Protein AF-0000000066500540 (afdb_homodimer)

Foldseek 3Di:
DEEEQEDQLDPLSLVQNVVVLVVDWFPYEYEYEYEFADDPPPPPPVPPCPPVVVDDFPKDKDLAQDPPPPPDDDCPDDDPRNVRRNVRVNSSSVSRVVVVVVVSPPPGYRYMYIYTHDPDGLVVSQVVCVVVVHQEYTGEADDDDDPPDRGDPSLVSNVVRHPHHYHYDD/DEEEQEDQLDPLSLVQSVVVLVVDWFPYEYEYEYEFADDPPPPPPVPPCPPVVVPVWPKDKDLAQPDPPPPPPPPPDDDPRNVRRVVRVSSSSVSRVVVVVVVSPPPGYRYMYIYTHDPDGLVVSQVVCVVVVHQEYTGEADDDDDPPDRGDPSLVSNVVRHPHHYHYDD

InterPro domains:
  IPR006015 Universal stress protein A family [PR01438] (131-143)
  IPR006015 Universal stress protein A family [PR01438] (148-170)
  IPR006016 UspA [PF00582] (4-168)
  IPR014729 Rossmann-like alpha/beta/alpha sandwich fold [G3DSA:3.40.50.620] (1-170)

Secondary structure (DSSP, 8-state):
-EEEEE--S-HHHHHHHHHHHTTPPTT-EEEEEEEEPPP--TT-------TT-S---EEEEESSPPP------S---S-HHHHHHHHHHHHHHHHHHHHHTTTTTTTT-EEEEEEEE-S-HHHHHHHHHHHTT-SEEEEES--SS-TT-SS-HHHHHHHHH-SSEEEEE-/-EEEEE--S-HHHHHHHHHHHTTPPTT-EEEEEEEEPPP--TTS------GGGGGG-EEEEESSPPP------TT--S-HHHHHHHHHHHHHHHHHHHHHTTTTTTTT-EEEEEEEE-S-HHHHHHHHHHHTT-SEEEEES--SS-TT-SS-HHHHHHHHH-SSEEEEE-

Organism: Dictyostelium discoideum (NCBI:txid44689)

Structure (mmCIF, N/CA/C/O backbone):
data_AF-0000000066500540-model_v1
#
loop_
_entity.id
_entity.type
_entity.pdbx_description
1 polymer 'UspA domain-containing protein'
#
loop_
_atom_site.group_PDB
_atom_site.id
_atom_site.type_symbol
_atom_site.label_atom_id
_atom_site.label_alt_id
_atom_site.label_comp_id
_atom_site.label_asym_id
_atom_site.label_entity_id
_atom_site.label_seq_id
_atom_site.pdbx_PDB_ins_code
_atom_site.Cartn_x
_atom_site.Cartn_y
_atom_site.Cartn_z
_atom_site.occupancy
_atom_site.B_iso_or_equiv
_atom_site.auth_seq_id
_atom_site.auth_comp_id
_atom_site.auth_asym_id
_atom_site.auth_atom_id
_atom_site.pdbx_PDB_model_num
ATOM 1 N N . MET A 1 1 ? -14.609 -4.582 -5.645 1 89.62 1 MET A N 1
ATOM 2 C CA . MET A 1 1 ? -13.164 -4.395 -5.805 1 89.62 1 MET A CA 1
ATOM 3 C C . MET A 1 1 ? -12.445 -5.738 -5.832 1 89.62 1 MET A C 1
ATOM 5 O O . MET A 1 1 ? -12.938 -6.727 -5.285 1 89.62 1 MET A O 1
ATOM 9 N N . LYS A 1 2 ? -11.328 -5.762 -6.531 1 95.38 2 LYS A N 1
ATOM 10 C CA . LYS A 1 2 ? -10.547 -6.992 -6.648 1 95.38 2 LYS A CA 1
ATOM 11 C C . LYS A 1 2 ? -9.188 -6.84 -5.98 1 95.38 2 LYS A C 1
ATOM 13 O O . LYS A 1 2 ? -8.445 -5.895 -6.27 1 95.38 2 LYS A O 1
ATOM 18 N N . TYR A 1 3 ? -8.859 -7.777 -5.086 1 96.06 3 TYR A N 1
ATOM 19 C CA . TYR A 1 3 ? -7.586 -7.793 -4.367 1 96.06 3 TYR A CA 1
ATOM 20 C C . TYR A 1 3 ? -6.73 -8.977 -4.797 1 96.06 3 TYR A C 1
ATOM 22 O O . TYR A 1 3 ? -7.234 -10.094 -4.957 1 96.06 3 TYR A O 1
ATOM 30 N N . LEU A 1 4 ? -5.461 -8.664 -5.051 1 97.5 4 LEU A N 1
ATOM 31 C CA . LEU A 1 4 ? -4.492 -9.734 -5.234 1 97.5 4 LEU A CA 1
ATOM 32 C C . LEU A 1 4 ? -3.664 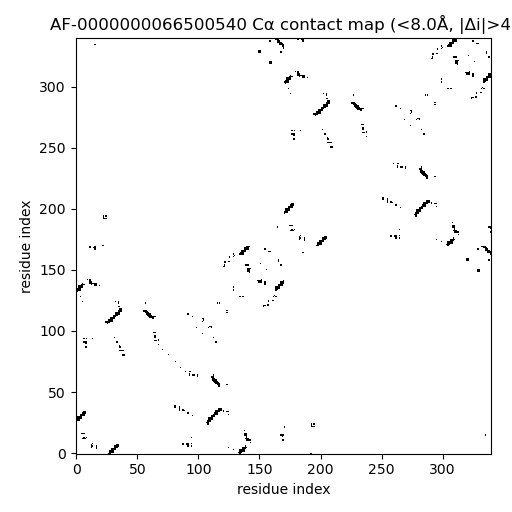-9.938 -3.969 1 97.5 4 LEU A C 1
ATOM 34 O O . LEU A 1 4 ? -2.799 -9.117 -3.648 1 97.5 4 LEU A O 1
ATOM 38 N N . LEU A 1 5 ? -3.988 -11 -3.281 1 97.06 5 LEU A N 1
ATOM 39 C CA . LEU A 1 5 ? -3.373 -11.32 -1.998 1 97.06 5 LEU A CA 1
ATOM 40 C C . LEU A 1 5 ? -2.195 -12.266 -2.182 1 97.06 5 LEU A C 1
ATOM 42 O O . LEU A 1 5 ? -2.385 -13.453 -2.457 1 97.06 5 LEU A O 1
ATOM 46 N N . CYS A 1 6 ? -0.969 -11.742 -2.012 1 96.5 6 CYS A N 1
ATOM 47 C CA . CYS A 1 6 ? 0.237 -12.492 -2.342 1 96.5 6 CYS A CA 1
ATOM 48 C C . CYS A 1 6 ? 0.744 -13.273 -1.133 1 96.5 6 CYS A C 1
ATOM 50 O O . CYS A 1 6 ? 1.006 -12.688 -0.08 1 96.5 6 CYS A O 1
ATOM 52 N N . LEU A 1 7 ? 0.883 -14.562 -1.366 1 94.88 7 LEU A N 1
ATOM 53 C CA . LEU A 1 7 ? 1.358 -15.469 -0.325 1 94.88 7 LEU A CA 1
ATOM 54 C C . LEU A 1 7 ? 2.637 -16.172 -0.762 1 94.88 7 LEU A C 1
ATOM 56 O O . LEU A 1 7 ? 2.682 -16.781 -1.838 1 94.88 7 LEU A O 1
ATOM 60 N N . ASP A 1 8 ? 3.707 -16.094 0.093 1 88.19 8 ASP A N 1
ATOM 61 C CA . ASP A 1 8 ? 4.969 -16.734 -0.252 1 88.19 8 ASP A CA 1
ATOM 62 C C . ASP A 1 8 ? 5.375 -17.75 0.819 1 88.19 8 ASP A C 1
ATOM 64 O O . ASP A 1 8 ? 6.516 -18.219 0.836 1 88.19 8 ASP A O 1
ATOM 68 N N . GLY A 1 9 ? 4.496 -18 1.722 1 88.44 9 GLY A N 1
ATOM 69 C CA . GLY A 1 9 ? 4.77 -18.953 2.781 1 88.44 9 GLY A CA 1
ATOM 70 C C . GLY A 1 9 ? 5.359 -18.312 4.027 1 88.44 9 GLY A C 1
ATOM 71 O O . GLY A 1 9 ? 5.555 -18.984 5.039 1 88.44 9 GLY A O 1
ATOM 72 N N . SER A 1 10 ? 5.641 -17.016 4 1 86.62 10 SER A N 1
ATOM 73 C CA . SER A 1 10 ? 6.199 -16.312 5.156 1 86.62 10 SER A CA 1
ATOM 74 C C . SER A 1 10 ? 5.098 -15.828 6.094 1 86.62 10 SER A C 1
ATOM 76 O O . SER A 1 10 ? 3.957 -15.625 5.668 1 86.62 10 SER A O 1
ATOM 78 N N . LYS A 1 11 ? 5.473 -15.664 7.32 1 88.75 11 LYS A N 1
ATOM 79 C CA . LYS A 1 11 ? 4.547 -15.133 8.32 1 88.75 11 LYS A CA 1
ATOM 80 C C . LYS A 1 11 ? 4.129 -13.703 7.977 1 88.75 11 LYS A C 1
ATOM 82 O O . LYS A 1 11 ? 2.975 -13.328 8.18 1 88.75 11 LYS A O 1
ATOM 87 N N . LYS A 1 12 ? 4.996 -12.961 7.438 1 89.38 12 LYS A N 1
ATOM 88 C CA . LYS A 1 12 ? 4.711 -11.562 7.113 1 89.38 12 LYS A CA 1
ATOM 89 C C . LYS A 1 12 ? 3.672 -11.461 5.996 1 89.38 12 LYS A C 1
ATOM 91 O O . LYS A 1 12 ? 2.795 -10.602 6.035 1 89.38 12 LYS A O 1
ATOM 96 N N . ALA A 1 13 ? 3.834 -12.344 5.012 1 92.94 13 ALA A N 1
ATOM 97 C CA . ALA A 1 13 ? 2.846 -12.359 3.938 1 92.94 13 ALA A CA 1
ATOM 98 C C . ALA A 1 13 ? 1.467 -12.75 4.461 1 92.94 13 ALA A C 1
ATOM 100 O O . ALA A 1 13 ? 0.461 -12.133 4.102 1 92.94 13 ALA A O 1
ATOM 101 N N . ARG A 1 14 ? 1.442 -13.75 5.344 1 93.94 14 ARG A N 1
ATOM 102 C CA . ARG A 1 14 ? 0.174 -14.172 5.93 1 93.94 14 ARG A CA 1
ATOM 103 C C . ARG A 1 14 ? -0.459 -13.031 6.73 1 93.94 14 ARG A C 1
ATOM 105 O O . ARG A 1 14 ? -1.658 -12.773 6.605 1 93.94 14 ARG A O 1
ATOM 112 N N . GLN A 1 15 ? 0.338 -12.375 7.488 1 93.06 15 GLN A N 1
ATOM 113 C CA . GLN A 1 15 ? -0.155 -11.273 8.312 1 93.06 15 GLN A CA 1
ATOM 114 C C . GLN A 1 15 ? -0.686 -10.133 7.449 1 93.06 15 GLN A C 1
ATOM 116 O O . GLN A 1 15 ? -1.701 -9.523 7.781 1 93.06 15 GLN A O 1
ATOM 121 N N . ALA A 1 16 ? 0.024 -9.867 6.402 1 94.25 16 ALA A N 1
ATOM 122 C CA . ALA A 1 16 ? -0.426 -8.82 5.484 1 94.25 16 ALA A CA 1
ATOM 123 C C . ALA A 1 16 ? -1.805 -9.148 4.918 1 94.25 16 ALA A C 1
ATOM 125 O O . ALA A 1 16 ? -2.686 -8.281 4.879 1 94.25 16 ALA A O 1
ATOM 126 N N . VAL A 1 17 ? -2.021 -10.367 4.504 1 95.06 17 VAL A N 1
ATOM 127 C CA . VAL A 1 17 ? -3.295 -10.789 3.938 1 95.06 17 VAL A CA 1
ATOM 128 C C . VAL A 1 17 ? -4.379 -10.75 5.012 1 95.06 17 VAL A C 1
ATOM 130 O O . VAL A 1 17 ? -5.477 -10.242 4.773 1 95.06 17 VAL A O 1
ATOM 133 N N . GLU A 1 18 ? -4.043 -11.188 6.207 1 93.12 18 GLU A N 1
ATOM 134 C CA . GLU A 1 18 ? -5 -11.164 7.305 1 93.12 18 GLU A CA 1
ATOM 135 C C . GLU A 1 18 ? -5.449 -9.734 7.613 1 93.12 18 GLU A C 1
ATOM 137 O O . GLU A 1 18 ? -6.637 -9.477 7.812 1 93.12 18 GLU A O 1
ATOM 142 N N . SER A 1 19 ? -4.523 -8.891 7.652 1 90.19 19 SER A N 1
ATOM 143 C CA . SER A 1 19 ? -4.836 -7.492 7.926 1 90.19 19 SER A CA 1
ATOM 144 C C . SER A 1 19 ? -5.738 -6.906 6.84 1 90.19 19 SER A C 1
ATOM 146 O O . SER A 1 19 ? -6.652 -6.141 7.137 1 90.19 19 SER A O 1
ATOM 148 N N . THR A 1 20 ? -5.469 -7.254 5.629 1 92.19 20 THR A N 1
ATOM 149 C CA . THR A 1 20 ? -6.227 -6.727 4.5 1 92.19 20 THR A CA 1
ATOM 150 C C . THR A 1 20 ? -7.66 -7.246 4.52 1 92.19 20 THR A C 1
ATOM 152 O O . THR A 1 20 ? -8.594 -6.531 4.145 1 92.19 20 THR A O 1
ATOM 155 N N . LEU A 1 21 ? -7.863 -8.438 4.965 1 90.12 21 LEU A N 1
ATOM 156 C CA . LEU A 1 21 ? -9.188 -9.055 4.98 1 90.12 21 LEU A CA 1
ATOM 157 C C . LEU A 1 21 ? -10.133 -8.297 5.906 1 90.12 21 LEU A C 1
ATOM 159 O O . LEU A 1 21 ? -11.352 -8.398 5.777 1 90.12 21 LEU A O 1
ATOM 163 N N . LYS A 1 22 ? -9.531 -7.473 6.746 1 83.12 22 LYS A N 1
ATOM 164 C CA . LYS A 1 22 ? -10.352 -6.656 7.633 1 83.12 22 LYS A CA 1
ATOM 165 C C . LYS A 1 22 ? -10.977 -5.484 6.883 1 83.12 22 LYS A C 1
ATOM 167 O O . LYS A 1 22 ? -11.93 -4.867 7.363 1 83.12 22 LYS A O 1
ATOM 172 N N . PHE A 1 23 ? -10.445 -5.254 5.707 1 82.12 23 PHE A N 1
ATOM 173 C CA . PHE A 1 23 ? -10.852 -4.09 4.934 1 82.12 23 PHE A CA 1
ATOM 174 C C . PHE A 1 23 ? -11.812 -4.488 3.818 1 82.12 23 PHE A C 1
ATOM 176 O O . PHE A 1 23 ? -12.398 -3.625 3.158 1 82.12 23 PHE A O 1
ATOM 183 N N . VAL A 1 24 ? -11.992 -5.691 3.562 1 85.5 24 VAL A N 1
ATOM 184 C CA . VAL A 1 24 ? -12.703 -6.133 2.363 1 85.5 24 VAL A CA 1
ATOM 185 C C . VAL A 1 24 ? -14.203 -6.062 2.598 1 85.5 24 VAL A C 1
ATOM 187 O O . VAL A 1 24 ? -14.68 -6.273 3.719 1 85.5 24 VAL A O 1
ATOM 190 N N . ASN A 1 25 ? -14.906 -5.656 1.622 1 82.06 25 ASN A N 1
ATOM 191 C CA . ASN A 1 25 ? -16.359 -5.508 1.667 1 82.06 25 ASN A CA 1
ATOM 192 C C . ASN A 1 25 ? -17.062 -6.676 0.984 1 82.06 25 ASN A C 1
ATOM 194 O O . ASN A 1 25 ? -16.438 -7.449 0.259 1 82.06 25 ASN A O 1
ATOM 198 N N . LYS A 1 26 ? -18.359 -6.656 1.321 1 83.38 26 LYS A N 1
ATOM 199 C CA . LYS A 1 26 ? -19.203 -7.578 0.556 1 83.38 26 LYS A CA 1
ATOM 200 C C . LYS A 1 26 ? -19.156 -7.258 -0.936 1 83.38 26 LYS A C 1
ATOM 202 O O . LYS A 1 26 ? -19.203 -6.09 -1.329 1 83.38 26 LYS A O 1
ATOM 207 N N . GLY A 1 27 ? -18.969 -8.266 -1.74 1 86.69 27 GLY A N 1
ATOM 208 C CA . GLY A 1 27 ? -18.938 -8.086 -3.184 1 86.69 27 GLY A CA 1
ATOM 209 C C . GLY A 1 27 ? -17.531 -7.98 -3.746 1 86.69 27 GLY A C 1
ATOM 210 O O . GLY A 1 27 ? -17.344 -8.062 -4.961 1 86.69 27 GLY A O 1
ATOM 211 N N . ASP A 1 28 ? -16.594 -7.855 -2.842 1 90.25 28 ASP A N 1
ATOM 212 C CA . ASP A 1 28 ? -15.211 -7.832 -3.312 1 90.25 28 ASP A CA 1
ATOM 213 C C . ASP A 1 28 ? -14.766 -9.211 -3.789 1 90.25 28 ASP A C 1
ATOM 215 O O . ASP A 1 28 ? -15.359 -10.227 -3.408 1 90.25 28 ASP A O 1
ATOM 219 N N . GLU A 1 29 ? -13.781 -9.18 -4.695 1 93.31 29 GLU A N 1
ATOM 220 C CA . GLU A 1 29 ? -13.164 -10.414 -5.168 1 93.31 29 GLU A CA 1
ATOM 221 C C . GLU A 1 29 ? -11.734 -10.547 -4.652 1 93.31 29 GLU A C 1
ATOM 223 O O . GLU A 1 29 ? -10.945 -9.609 -4.738 1 93.31 29 GLU A O 1
ATOM 228 N N . LEU A 1 30 ? -11.5 -11.727 -4.102 1 94.38 30 LEU A N 1
ATOM 229 C CA . LEU A 1 30 ? -10.188 -12 -3.516 1 94.38 30 LEU A CA 1
ATOM 230 C C . LEU A 1 30 ? -9.43 -13.023 -4.348 1 94.38 30 LEU A C 1
ATOM 232 O O . LEU A 1 30 ? -9.914 -14.141 -4.566 1 94.38 30 LEU A O 1
ATOM 236 N N . TYR A 1 31 ? -8.305 -12.609 -4.855 1 94.88 31 TYR A N 1
ATOM 237 C CA . TYR A 1 31 ? -7.395 -13.5 -5.566 1 94.88 31 TYR A CA 1
ATOM 238 C C . TYR A 1 31 ? -6.168 -13.82 -4.719 1 94.88 31 TYR A C 1
ATOM 240 O O . TYR A 1 31 ? -5.266 -12.992 -4.586 1 94.88 31 TYR A O 1
ATOM 248 N N . PHE A 1 32 ? -6.195 -15.023 -4.137 1 95.25 32 PHE A N 1
ATOM 249 C CA . PHE A 1 32 ? -4.984 -15.492 -3.48 1 95.25 32 PHE A CA 1
ATOM 250 C C . PHE A 1 32 ? -3.982 -16.016 -4.504 1 95.25 32 PHE A C 1
ATOM 252 O O . PHE A 1 32 ? -4.332 -16.844 -5.359 1 95.25 32 PHE A O 1
ATOM 259 N N . VAL A 1 33 ? -2.727 -15.508 -4.395 1 95.62 33 VAL A N 1
ATOM 260 C CA . VAL A 1 33 ? -1.771 -15.945 -5.41 1 95.62 33 VAL A CA 1
ATOM 261 C C . VAL A 1 33 ? -0.453 -16.328 -4.746 1 95.62 33 VAL A C 1
ATOM 263 O O . VAL A 1 33 ? -0.017 -15.688 -3.789 1 95.62 33 VAL A O 1
ATOM 266 N N . SER A 1 34 ? 0.1 -17.375 -5.176 1 93.56 34 SER A N 1
ATOM 267 C CA . SER A 1 34 ? 1.464 -17.781 -4.852 1 93.56 34 SER A CA 1
ATOM 268 C C . SER A 1 34 ? 2.264 -18.094 -6.109 1 93.56 34 SER A C 1
ATOM 270 O O . SER A 1 34 ? 1.769 -18.781 -7.016 1 93.56 34 SER A O 1
ATOM 272 N N . VAL A 1 35 ? 3.449 -17.547 -6.148 1 92.06 35 VAL A N 1
ATOM 273 C CA . VAL A 1 35 ? 4.355 -17.781 -7.266 1 92.06 35 VAL A CA 1
ATOM 274 C C . VAL A 1 35 ? 5.523 -18.656 -6.809 1 92.06 35 VAL A C 1
ATOM 276 O O . VAL A 1 35 ? 6.156 -18.375 -5.789 1 92.06 35 VAL A O 1
ATOM 279 N N . TYR A 1 36 ? 5.758 -19.719 -7.504 1 85.25 36 TYR A N 1
ATOM 280 C CA . TYR A 1 36 ? 6.848 -20.625 -7.148 1 85.25 36 TYR A CA 1
ATOM 281 C C . TYR A 1 36 ? 7.656 -21.016 -8.383 1 85.25 36 TYR A C 1
ATOM 283 O O . TYR A 1 36 ? 7.145 -20.984 -9.5 1 85.25 36 TYR A O 1
ATOM 291 N N . PRO A 1 37 ? 8.922 -21.297 -8.148 1 82.5 37 PRO A N 1
ATOM 292 C CA . PRO A 1 37 ? 9.75 -21.688 -9.289 1 82.5 37 PRO A CA 1
ATOM 293 C C . PRO A 1 37 ? 9.305 -23 -9.914 1 82.5 37 PRO A C 1
ATOM 295 O O . PRO A 1 37 ? 8.945 -23.938 -9.195 1 82.5 37 PRO A O 1
ATOM 298 N N . PRO A 1 38 ? 9.336 -23 -11.273 1 77.75 38 PRO A N 1
ATOM 299 C CA . PRO A 1 38 ? 8.969 -24.25 -11.945 1 77.75 38 PRO A CA 1
ATOM 300 C C . PRO A 1 38 ? 10.031 -25.328 -11.812 1 77.75 38 PRO A C 1
ATOM 302 O O . PRO A 1 38 ? 11.188 -25.031 -11.523 1 77.75 38 PRO A O 1
ATOM 305 N N . HIS A 1 39 ? 9.555 -26.688 -11.883 1 70.38 39 HIS A N 1
ATOM 306 C CA . HIS A 1 39 ? 10.492 -27.797 -11.953 1 70.38 39 HIS A CA 1
ATOM 307 C C . HIS A 1 39 ? 11.414 -27.672 -13.172 1 70.38 39 HIS A C 1
ATOM 309 O O . HIS A 1 39 ? 10.977 -27.234 -14.234 1 70.38 39 HIS A O 1
ATOM 315 N N . PRO A 1 40 ? 12.727 -27.734 -12.883 1 59.88 40 PRO A N 1
ATOM 316 C CA . PRO A 1 40 ? 13.594 -27.766 -14.062 1 59.88 40 PRO A CA 1
ATOM 317 C C . PRO A 1 40 ? 13.188 -28.844 -15.062 1 59.88 40 PRO A C 1
ATOM 319 O O . PRO A 1 40 ? 12.727 -29.922 -14.672 1 59.88 40 PRO A O 1
ATOM 322 N N . ASN A 1 41 ? 12.477 -28.516 -16.094 1 54.06 41 ASN A N 1
ATOM 323 C CA . ASN A 1 41 ? 12.242 -29.547 -17.094 1 54.06 41 ASN A CA 1
ATOM 324 C C . ASN A 1 41 ? 13.555 -30.109 -17.641 1 54.06 41 ASN A C 1
ATOM 326 O O . ASN A 1 41 ? 14.375 -29.375 -18.188 1 54.06 41 ASN A O 1
ATOM 330 N N . PRO A 1 42 ? 13.945 -31.312 -17.156 1 49.47 42 PRO A N 1
ATOM 331 C CA . PRO A 1 42 ? 15.172 -31.891 -17.703 1 49.47 42 PRO A CA 1
ATOM 332 C C . PRO A 1 42 ? 15.219 -31.812 -19.234 1 49.47 42 PRO A C 1
ATOM 334 O O . PRO A 1 42 ? 16.297 -31.688 -19.812 1 49.47 42 PRO A O 1
ATOM 337 N N . ASN A 1 43 ? 14.18 -32.281 -19.891 1 47.22 43 ASN A N 1
ATOM 338 C CA . ASN A 1 43 ? 14.258 -32.375 -21.344 1 47.22 43 ASN A CA 1
ATOM 339 C C . ASN A 1 43 ? 14.242 -30.969 -21.969 1 47.22 43 ASN A C 1
ATOM 341 O O . ASN A 1 43 ? 14.148 -30.844 -23.188 1 47.22 43 ASN A O 1
ATOM 345 N N . GLU A 1 44 ? 13.961 -29.938 -21.281 1 44.81 44 GLU A N 1
ATOM 346 C CA . GLU A 1 44 ? 13.984 -28.641 -21.938 1 44.81 44 GLU A CA 1
ATOM 347 C C . GLU A 1 44 ? 15.398 -28.266 -22.375 1 44.81 44 GLU A C 1
ATOM 349 O O . GLU A 1 44 ? 16.297 -28.172 -21.531 1 44.81 44 GLU A O 1
ATOM 354 N N . ASN A 1 45 ? 15.898 -28.781 -23.531 1 40.03 45 ASN A N 1
ATOM 355 C CA . ASN A 1 45 ? 17.062 -28.266 -24.25 1 40.03 45 ASN A CA 1
ATOM 356 C C . ASN A 1 45 ? 17.234 -26.766 -24.031 1 40.03 45 ASN A C 1
ATOM 358 O O . ASN A 1 45 ? 16.266 -26.047 -23.812 1 40.03 45 ASN A O 1
ATOM 362 N N . ASN A 1 46 ? 18.562 -26.266 -23.719 1 40.16 46 ASN A N 1
ATOM 363 C CA . ASN A 1 46 ? 19.078 -24.906 -23.672 1 40.16 46 ASN A CA 1
ATOM 364 C C . ASN A 1 46 ? 18.375 -24 -24.688 1 40.16 46 ASN A C 1
ATOM 366 O O . ASN A 1 46 ? 19.016 -23.516 -25.625 1 40.16 46 ASN A O 1
ATOM 370 N N . GLU A 1 47 ? 17.375 -24.453 -25.359 1 40.06 47 GLU A N 1
ATOM 371 C CA . GLU A 1 47 ? 17.016 -23.438 -26.344 1 40.06 47 GLU A CA 1
ATOM 372 C C . GLU A 1 47 ? 16.812 -22.078 -25.688 1 40.06 47 GLU A C 1
ATOM 374 O O . GLU A 1 47 ? 16.375 -22 -24.531 1 40.06 47 GLU A O 1
ATOM 379 N N . PRO A 1 48 ? 17.609 -21.094 -26.266 1 38.88 48 PRO A N 1
ATOM 380 C CA . PRO A 1 48 ? 17.547 -19.719 -25.766 1 38.88 48 PRO A CA 1
ATOM 381 C C . PRO A 1 48 ? 16.141 -19.297 -25.359 1 38.88 48 PRO A C 1
ATOM 383 O O . PRO A 1 48 ? 15.172 -19.672 -26.016 1 38.88 48 PRO A O 1
ATOM 386 N N . ILE A 1 49 ? 15.922 -19.219 -24.078 1 37.22 49 ILE A N 1
ATOM 387 C CA . ILE A 1 49 ? 14.672 -18.672 -23.578 1 37.22 49 ILE A CA 1
ATOM 388 C C . ILE A 1 49 ? 14.219 -17.516 -24.469 1 37.22 49 ILE A C 1
ATOM 390 O O . ILE A 1 49 ? 14.906 -16.484 -24.562 1 37.22 49 ILE A O 1
ATOM 394 N N . ASP A 1 50 ? 13.922 -17.766 -25.734 1 34.72 50 ASP A N 1
ATOM 395 C CA . ASP A 1 50 ? 13.383 -16.656 -26.531 1 34.72 50 ASP A CA 1
ATOM 396 C C . ASP A 1 50 ? 12.523 -15.734 -25.672 1 34.72 50 ASP A C 1
ATOM 398 O O . ASP A 1 50 ? 11.992 -16.156 -24.641 1 34.72 50 ASP A O 1
ATOM 402 N N . SER A 1 51 ? 12.773 -14.445 -25.859 1 36.62 51 SER A N 1
ATOM 403 C CA . SER A 1 51 ? 12.039 -13.32 -25.281 1 36.62 51 SER A CA 1
ATOM 404 C C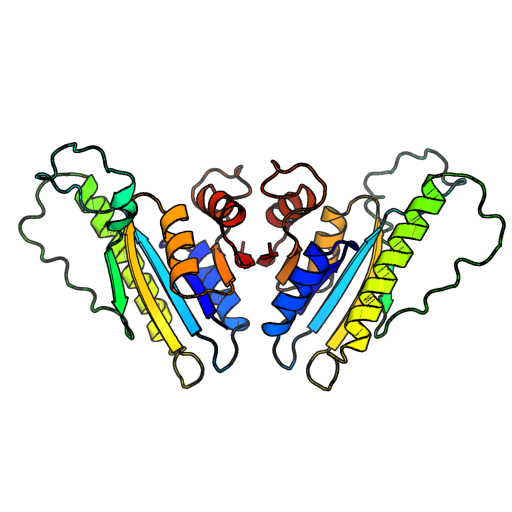 . SER A 1 51 ? 10.586 -13.688 -25.031 1 36.62 51 SER A C 1
ATOM 406 O O . SER A 1 51 ? 9.898 -13.023 -24.25 1 36.62 51 SER A O 1
ATOM 408 N N . SER A 1 52 ? 10.086 -14.5 -25.891 1 36.12 52 SER A N 1
ATOM 409 C CA . SER A 1 52 ? 8.672 -14.852 -25.844 1 36.12 52 SER A CA 1
ATOM 410 C C . SER A 1 52 ? 8.359 -15.703 -24.609 1 36.12 52 SER A C 1
ATOM 412 O O . SER A 1 52 ? 7.207 -16.094 -24.391 1 36.12 52 SER A O 1
ATOM 414 N N . THR A 1 53 ? 9.391 -16.391 -24.016 1 35.47 53 THR A N 1
ATOM 415 C CA . THR A 1 53 ? 9.297 -17.297 -22.875 1 35.47 53 THR A CA 1
ATOM 416 C C . THR A 1 53 ? 8.93 -16.531 -21.609 1 35.47 53 THR A C 1
ATOM 418 O O . THR A 1 53 ? 9.797 -16.234 -20.781 1 35.47 53 THR A O 1
ATOM 421 N N . ILE A 1 54 ? 9 -15.359 -21.703 1 37.38 54 ILE A N 1
ATOM 422 C CA . ILE A 1 54 ? 8.258 -14.703 -20.625 1 37.38 54 ILE A CA 1
ATOM 423 C C . ILE A 1 54 ? 7.121 -15.602 -20.156 1 37.38 54 ILE A C 1
ATOM 425 O O . ILE A 1 54 ? 6.281 -15.188 -19.359 1 37.38 54 ILE A O 1
ATOM 429 N N . ALA A 1 55 ? 6.656 -16.531 -20.969 1 40.44 55 ALA A N 1
ATOM 430 C CA . ALA A 1 55 ? 5.379 -17.234 -21.078 1 40.44 55 ALA A CA 1
ATOM 431 C C . ALA A 1 55 ? 5.094 -18.047 -19.828 1 40.44 55 ALA A C 1
ATOM 433 O O . ALA A 1 55 ? 4.008 -17.969 -19.25 1 40.44 55 ALA A O 1
ATOM 434 N N . LYS A 1 56 ? 5.727 -19.312 -19.516 1 50.16 56 LYS A N 1
ATOM 435 C CA . LYS A 1 56 ? 4.77 -20.359 -19.156 1 50.16 56 LYS A CA 1
ATOM 436 C C . LYS A 1 56 ? 4.309 -20.203 -17.703 1 50.16 56 LYS A C 1
ATOM 438 O O . LYS A 1 56 ? 4.996 -20.641 -16.781 1 50.16 56 LYS A O 1
ATOM 443 N N . MET A 1 57 ? 4.047 -18.953 -17.438 1 59.19 57 MET A N 1
ATOM 444 C CA . MET A 1 57 ? 3.256 -18.906 -16.203 1 59.19 57 MET A CA 1
ATOM 445 C C . MET A 1 57 ? 2.039 -19.828 -16.312 1 59.19 57 MET A C 1
ATOM 447 O O . MET A 1 57 ? 1.307 -19.766 -17.312 1 59.19 57 MET A O 1
ATOM 451 N N . VAL A 1 58 ? 2.305 -20.938 -15.75 1 65.94 58 VAL A N 1
ATOM 452 C CA . VAL A 1 58 ? 1.092 -21.734 -15.633 1 65.94 58 VAL A CA 1
ATOM 453 C C . VAL A 1 58 ? 0.282 -21.281 -14.422 1 65.94 58 VAL A C 1
ATOM 455 O O . VAL A 1 58 ? 0.785 -21.281 -13.297 1 65.94 58 VAL A O 1
ATOM 458 N N . ILE A 1 59 ? -0.779 -20.594 -14.781 1 74.06 59 ILE A N 1
ATOM 459 C CA . ILE A 1 59 ? -1.682 -20.188 -13.711 1 74.06 59 ILE A CA 1
ATOM 460 C C . ILE A 1 59 ? -2.768 -21.25 -13.523 1 74.06 59 ILE A C 1
ATOM 462 O O . ILE A 1 59 ? -3.5 -21.562 -14.461 1 74.06 59 ILE A O 1
ATOM 466 N N . GLU A 1 60 ? -2.615 -21.875 -12.43 1 74.25 60 GLU A N 1
ATOM 467 C CA . GLU A 1 60 ? -3.709 -22.75 -12.016 1 74.25 60 GLU A CA 1
ATOM 468 C C . GLU A 1 60 ? -4.672 -22.031 -11.086 1 74.25 60 GLU A C 1
ATOM 470 O O . GLU A 1 60 ? -4.27 -21.531 -10.031 1 74.25 60 GLU A O 1
ATOM 475 N N . MET A 1 61 ? -5.859 -21.828 -11.562 1 76.5 61 MET A N 1
ATOM 476 C CA . MET A 1 61 ? -6.883 -21.172 -10.758 1 76.5 61 MET A CA 1
ATOM 477 C C . MET A 1 61 ? -7.902 -22.172 -10.234 1 76.5 61 MET A C 1
AT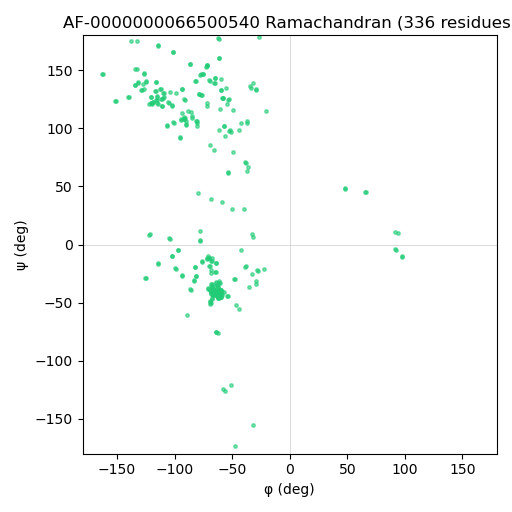OM 479 O O . MET A 1 61 ? -8.32 -23.078 -10.969 1 76.5 61 MET A O 1
ATOM 483 N N . PHE A 1 62 ? -8.141 -22.047 -8.938 1 73.06 62 PHE A N 1
ATOM 484 C CA . PHE A 1 62 ? -9.164 -22.891 -8.312 1 73.06 62 PHE A CA 1
ATOM 485 C C . PHE A 1 62 ? -10.164 -22.031 -7.547 1 73.06 62 PHE A C 1
ATOM 487 O O . PHE A 1 62 ? -9.812 -20.953 -7.039 1 73.06 62 PHE A O 1
ATOM 494 N N . SER A 1 63 ? -11.516 -22.406 -7.695 1 69.56 63 SER A N 1
ATOM 495 C CA . SER A 1 63 ? -12.531 -21.766 -6.871 1 69.56 63 SER A CA 1
ATOM 496 C C . SER A 1 63 ? -12.445 -22.234 -5.422 1 69.56 63 SER A C 1
ATOM 498 O O . SER A 1 63 ? -13.094 -21.672 -4.543 1 69.56 63 SER A O 1
ATOM 500 N N . GLY A 1 64 ? -11.641 -23.312 -5.25 1 68.25 64 GLY A N 1
ATOM 501 C CA . GLY A 1 64 ? -11.344 -23.875 -3.943 1 68.25 64 GLY A CA 1
ATOM 502 C C . GLY A 1 64 ? -9.883 -24.266 -3.783 1 68.25 64 GLY A C 1
ATOM 503 O O . GLY A 1 64 ? -9.078 -24.078 -4.703 1 68.25 64 GLY A O 1
ATOM 504 N N . VAL A 1 65 ? -9.547 -24.688 -2.582 1 69.44 65 VAL A N 1
ATOM 505 C CA . VAL A 1 65 ? -8.156 -25.062 -2.34 1 69.44 65 VAL A CA 1
ATOM 506 C C . VAL A 1 65 ? -7.848 -26.375 -3.047 1 69.44 65 VAL A C 1
ATOM 508 O O . VAL A 1 65 ? -8.586 -27.359 -2.906 1 69.44 65 VAL A O 1
ATOM 511 N N . PRO A 1 66 ? -6.855 -26.281 -3.908 1 64.56 66 PRO A N 1
ATOM 512 C CA . PRO A 1 66 ? -6.469 -27.562 -4.484 1 64.56 66 PRO A CA 1
ATOM 513 C C . PRO A 1 66 ? -6.023 -28.578 -3.428 1 64.56 66 PRO A C 1
ATOM 515 O O . PRO A 1 66 ? -5.531 -28.188 -2.367 1 64.56 66 PRO A O 1
ATOM 518 N N . ASP A 1 67 ? -6.379 -29.891 -3.633 1 60.47 67 ASP A N 1
ATOM 519 C CA . ASP A 1 67 ? -5.922 -30.953 -2.748 1 60.47 67 ASP A CA 1
ATOM 520 C C . ASP A 1 67 ? -4.398 -31.016 -2.699 1 60.47 67 ASP A C 1
ATOM 522 O O . ASP A 1 67 ? -3.729 -30.781 -3.707 1 60.47 67 ASP A O 1
ATOM 526 N N . LEU A 1 68 ? -3.963 -30.953 -1.483 1 57.25 68 LEU A N 1
ATOM 527 C CA . LEU A 1 68 ? -2.529 -31.188 -1.345 1 57.25 68 LEU A CA 1
ATOM 528 C C . LEU A 1 68 ? -2.141 -32.531 -1.954 1 57.25 68 LEU A C 1
ATOM 530 O O . LEU A 1 68 ? -2.82 -33.531 -1.739 1 57.25 68 LEU A O 1
ATOM 534 N N . VAL A 1 69 ? -1.773 -32.625 -3.049 1 49.94 69 VAL A N 1
ATOM 535 C CA . VAL A 1 69 ? -1.299 -33.938 -3.535 1 49.94 69 VAL A CA 1
ATOM 536 C C . VAL A 1 69 ? -0.104 -34.375 -2.703 1 49.94 69 VAL A C 1
ATOM 538 O O . VAL A 1 69 ? 0.751 -33.562 -2.334 1 49.94 69 VAL A O 1
ATOM 541 N N . ASP A 1 70 ? -0.366 -35.562 -1.962 1 44.91 70 ASP A N 1
ATOM 542 C CA . ASP A 1 70 ? 0.752 -36.219 -1.294 1 44.91 70 ASP A CA 1
ATOM 543 C C . ASP A 1 70 ? 1.995 -36.25 -2.182 1 44.91 70 ASP A C 1
ATOM 545 O O . ASP A 1 70 ? 1.928 -36.625 -3.35 1 44.91 70 ASP A O 1
ATOM 549 N N . PRO A 1 71 ? 2.889 -35.406 -1.837 1 46.34 71 PRO A N 1
ATOM 550 C CA . PRO A 1 71 ? 4.117 -35.656 -2.594 1 46.34 71 PRO A CA 1
ATOM 551 C C . PRO A 1 71 ? 4.414 -37.156 -2.77 1 46.34 71 PRO A C 1
ATOM 553 O O . PRO A 1 71 ? 4.969 -37.781 -1.87 1 46.34 71 PRO A O 1
ATOM 556 N N . ASP A 1 72 ? 3.451 -38.031 -2.834 1 39.66 72 ASP A N 1
ATOM 557 C CA . ASP A 1 72 ? 3.906 -39.406 -3.01 1 39.66 72 ASP A CA 1
ATOM 558 C C . ASP A 1 72 ? 5.262 -39.469 -3.713 1 39.66 72 ASP A C 1
ATOM 560 O O . ASP A 1 72 ? 5.652 -38.5 -4.375 1 39.66 72 ASP A O 1
ATOM 564 N N . GLU A 1 73 ? 5.77 -40.969 -3.857 1 37.31 73 GLU A N 1
ATOM 565 C CA . GLU A 1 73 ? 6.914 -41.875 -4.059 1 37.31 73 GLU A CA 1
ATOM 566 C C . GLU A 1 73 ? 7.535 -41.656 -5.438 1 37.31 73 GLU A C 1
ATOM 568 O O . GLU A 1 73 ? 8.516 -42.312 -5.785 1 37.31 73 GLU A O 1
ATOM 573 N N . GLU A 1 74 ? 6.641 -41.406 -6.488 1 40.72 74 GLU A N 1
ATOM 574 C CA . GLU A 1 74 ? 7.508 -41.844 -7.574 1 40.72 74 GLU A CA 1
ATOM 575 C C . GLU A 1 74 ? 8.906 -41.25 -7.445 1 40.72 74 GLU A C 1
ATOM 577 O O . GLU A 1 74 ? 9.109 -40.281 -6.707 1 40.72 74 GLU A O 1
ATOM 582 N N . LYS A 1 75 ? 9.789 -41.562 -8.641 1 41.44 75 LYS A N 1
ATOM 583 C CA . LYS A 1 75 ? 11.219 -41.406 -8.883 1 41.44 75 LYS A CA 1
ATOM 584 C C . LYS A 1 75 ? 11.641 -39.938 -8.727 1 41.44 75 LYS A C 1
ATOM 586 O O . LYS A 1 75 ? 11.586 -39.156 -9.68 1 41.44 75 LYS A O 1
ATOM 591 N N . LEU A 1 76 ? 11.094 -39.219 -7.832 1 41.97 76 LEU A N 1
ATOM 592 C CA . LEU A 1 76 ? 11.734 -37.938 -7.621 1 41.97 76 LEU A CA 1
ATOM 593 C C . LEU A 1 76 ? 13.25 -38.062 -7.715 1 41.97 76 LEU A C 1
ATOM 595 O O . LEU A 1 76 ? 13.891 -38.594 -6.816 1 41.97 76 LEU A O 1
ATOM 599 N N . ALA A 1 77 ? 13.695 -38.25 -8.789 1 38.25 77 ALA A N 1
ATOM 600 C CA . ALA A 1 77 ? 15.117 -38 -8.984 1 38.25 77 ALA A CA 1
ATOM 601 C C . ALA A 1 77 ? 15.602 -36.875 -8.086 1 38.25 77 ALA A C 1
ATOM 603 O O . ALA A 1 77 ? 14.828 -35.969 -7.738 1 38.25 77 ALA A O 1
ATOM 604 N N . LYS A 1 78 ? 16.781 -36.875 -7.41 1 49.69 78 LYS A N 1
ATOM 605 C CA . LYS A 1 78 ? 17.781 -36.344 -6.484 1 49.69 78 LYS A CA 1
ATOM 606 C C . LYS A 1 78 ? 17.953 -34.844 -6.66 1 49.69 78 LYS A C 1
ATOM 608 O O . LYS A 1 78 ? 18.828 -34.25 -6.035 1 49.69 78 LYS A O 1
ATOM 613 N N . ASN A 1 79 ? 17.312 -34.062 -7.652 1 58.47 79 ASN A N 1
ATOM 614 C CA . ASN A 1 79 ? 17.922 -32.75 -7.848 1 58.47 79 ASN A CA 1
ATOM 615 C C . ASN A 1 79 ? 17.328 -31.703 -6.91 1 58.47 79 ASN A C 1
ATOM 617 O O . ASN A 1 79 ? 16.125 -31.688 -6.676 1 58.47 79 ASN A O 1
ATOM 621 N N . GLU A 1 80 ? 18.016 -31.109 -5.977 1 63.53 80 GLU A N 1
ATOM 622 C CA . GLU A 1 80 ? 17.812 -30.031 -5.016 1 63.53 80 GLU A CA 1
ATOM 623 C C . GLU A 1 80 ? 16.797 -29.016 -5.531 1 63.53 80 GLU A C 1
ATOM 625 O O . GLU A 1 80 ? 15.969 -28.516 -4.766 1 63.53 80 GLU A O 1
ATOM 630 N N . GLN A 1 81 ? 16.625 -28.984 -6.773 1 64.5 81 GLN A N 1
ATOM 631 C CA . GLN A 1 81 ? 15.75 -27.984 -7.355 1 64.5 81 GLN A CA 1
ATOM 632 C C . GLN A 1 81 ? 14.297 -28.453 -7.352 1 64.5 81 GLN A C 1
ATOM 634 O O . GLN A 1 81 ? 13.383 -27.656 -7.109 1 64.5 81 GLN A O 1
ATOM 639 N N . ILE A 1 82 ? 14.109 -29.719 -7.633 1 64.88 82 ILE A N 1
ATOM 640 C CA . ILE A 1 82 ? 12.766 -30.281 -7.652 1 64.88 82 ILE A CA 1
ATOM 641 C C . ILE A 1 82 ? 12.18 -30.281 -6.242 1 64.88 82 ILE A C 1
ATOM 643 O O . ILE A 1 82 ? 11.016 -29.922 -6.047 1 64.88 82 ILE A O 1
ATOM 647 N N . ILE A 1 83 ? 13.086 -30.516 -5.355 1 68.19 83 ILE A N 1
ATOM 648 C CA . ILE A 1 83 ? 12.664 -30.562 -3.961 1 68.19 83 ILE A CA 1
ATOM 649 C C . ILE A 1 83 ? 12.242 -29.156 -3.504 1 68.19 83 ILE A C 1
ATOM 651 O O . ILE A 1 83 ? 11.203 -29 -2.865 1 68.19 83 ILE A O 1
ATOM 655 N N . ASN A 1 84 ? 13.016 -28.25 -3.902 1 72.31 84 ASN A N 1
ATOM 656 C CA . ASN A 1 84 ? 12.727 -26.875 -3.506 1 72.31 84 ASN A CA 1
ATOM 657 C C . ASN A 1 84 ? 11.422 -26.375 -4.129 1 72.31 84 ASN A C 1
ATOM 659 O O . ASN A 1 84 ? 10.625 -25.719 -3.463 1 72.31 84 ASN A O 1
ATOM 663 N N . SER A 1 85 ? 11.266 -26.688 -5.309 1 72.62 85 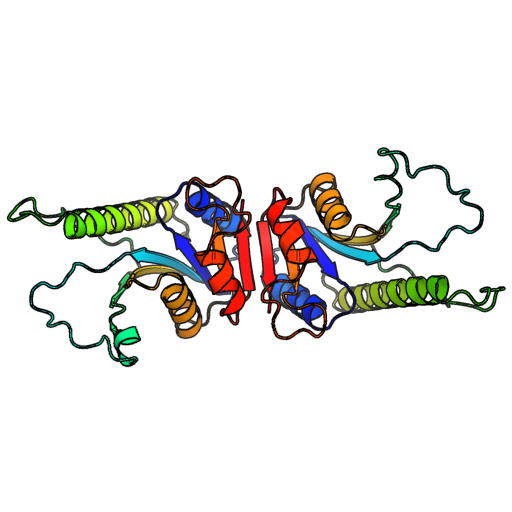SER A N 1
ATOM 664 C CA . SER A 1 85 ? 10.039 -26.281 -5.988 1 72.62 85 SER A CA 1
ATOM 665 C C . SER A 1 85 ? 8.812 -26.938 -5.348 1 72.62 85 SER A C 1
ATOM 667 O O . SER A 1 85 ? 7.805 -26.266 -5.117 1 72.62 85 SER A O 1
ATOM 669 N N . ASN A 1 86 ? 8.984 -28.125 -5.055 1 71 86 ASN A N 1
ATOM 670 C CA . ASN A 1 86 ? 7.883 -28.859 -4.43 1 71 86 ASN A CA 1
ATOM 671 C C . ASN A 1 86 ? 7.559 -28.297 -3.045 1 71 86 ASN A C 1
ATOM 673 O O . ASN A 1 86 ? 6.391 -28.156 -2.686 1 71 86 ASN A O 1
ATOM 677 N N . HIS A 1 87 ? 8.609 -28.016 -2.346 1 79.69 87 HIS A N 1
ATOM 678 C CA . HIS A 1 87 ? 8.422 -27.469 -1.013 1 79.69 87 HIS A CA 1
ATOM 679 C C . HIS A 1 87 ? 7.691 -26.125 -1.075 1 79.69 87 HIS A C 1
ATOM 681 O O . HIS A 1 87 ? 6.781 -25.875 -0.281 1 79.69 87 HIS A O 1
ATOM 687 N N . LYS A 1 88 ? 8.008 -25.344 -2.006 1 80.88 88 LYS A N 1
ATOM 688 C CA . LYS A 1 88 ? 7.383 -24.031 -2.135 1 80.88 88 LYS A CA 1
ATOM 689 C C . LYS A 1 88 ? 5.93 -24.156 -2.584 1 80.88 88 LYS A C 1
ATOM 691 O O . LYS A 1 88 ? 5.066 -23.406 -2.131 1 80.88 88 LYS A O 1
ATOM 696 N N . LYS A 1 89 ? 5.754 -25.047 -3.398 1 79.38 89 LYS A N 1
ATOM 697 C CA . LYS A 1 89 ? 4.383 -25.312 -3.828 1 79.38 89 LYS A CA 1
ATOM 698 C C . LYS A 1 89 ? 3.521 -25.781 -2.66 1 79.38 89 LYS A C 1
ATOM 700 O O . LYS A 1 89 ? 2.391 -25.312 -2.49 1 79.38 89 LYS A O 1
ATOM 705 N N . VAL A 1 90 ? 4.078 -26.641 -1.931 1 80.94 90 VAL A N 1
ATOM 706 C CA . VAL A 1 90 ? 3.355 -27.188 -0.784 1 80.94 90 VAL A CA 1
ATOM 707 C C . VAL A 1 90 ? 3.043 -26.062 0.203 1 80.94 90 VAL A C 1
ATOM 709 O O . VAL A 1 90 ? 1.925 -25.969 0.716 1 80.94 90 VAL A O 1
ATOM 712 N N . ASN A 1 91 ? 4.016 -25.234 0.479 1 86.69 91 ASN A N 1
ATOM 713 C CA . ASN A 1 91 ? 3.801 -24.094 1.37 1 86.69 91 ASN A CA 1
ATOM 714 C C . ASN A 1 91 ? 2.682 -23.188 0.863 1 86.69 91 ASN A C 1
ATOM 716 O O . ASN A 1 91 ? 1.862 -22.719 1.648 1 86.69 91 ASN A O 1
ATOM 720 N N . ALA A 1 92 ? 2.711 -23.016 -0.397 1 84.94 92 ALA A N 1
ATOM 721 C CA . ALA A 1 92 ? 1.666 -22.203 -1.007 1 84.94 92 ALA A CA 1
ATOM 722 C C . ALA A 1 92 ? 0.286 -22.797 -0.761 1 84.94 92 ALA A C 1
ATOM 724 O O . ALA A 1 92 ? -0.651 -22.094 -0.388 1 84.94 92 ALA A O 1
ATOM 725 N N . LEU A 1 93 ? 0.178 -24.047 -0.94 1 84.56 93 LEU A N 1
ATOM 726 C CA . LEU A 1 93 ? -1.101 -24.734 -0.777 1 84.56 93 LEU A CA 1
ATOM 727 C C . LEU A 1 93 ? -1.549 -24.719 0.68 1 84.56 93 LEU A C 1
ATOM 729 O O . LEU A 1 93 ? -2.74 -24.578 0.965 1 84.56 93 LEU A O 1
ATOM 733 N N . GLU A 1 94 ? -0.564 -24.844 1.535 1 89.31 94 GLU A N 1
ATOM 734 C CA . GLU A 1 94 ? -0.883 -24.734 2.955 1 89.31 94 GLU A CA 1
ATOM 735 C C . GLU A 1 94 ? -1.465 -23.359 3.295 1 89.31 94 GLU A C 1
ATOM 737 O O . GLU A 1 94 ? -2.408 -23.266 4.082 1 89.31 94 GLU A O 1
ATOM 742 N N . GLU A 1 95 ? -0.916 -22.406 2.727 1 91.69 95 GLU A N 1
ATOM 743 C CA . GLU A 1 95 ? -1.436 -21.062 2.945 1 91.69 95 GLU A CA 1
ATOM 744 C C . GLU A 1 95 ? -2.857 -20.922 2.408 1 91.69 95 GLU A C 1
ATOM 746 O O . GLU A 1 95 ? -3.717 -20.312 3.057 1 91.69 95 GLU A O 1
ATOM 751 N N . PHE A 1 96 ? -3.107 -21.469 1.243 1 90.25 96 PHE A N 1
ATOM 752 C CA . PHE A 1 96 ? -4.445 -21.406 0.667 1 90.25 96 PHE A CA 1
ATOM 753 C C . PHE A 1 96 ? -5.453 -22.109 1.568 1 90.25 96 PHE A C 1
ATOM 755 O O . PHE A 1 96 ? -6.547 -21.609 1.803 1 90.25 96 PHE A O 1
ATOM 762 N N . HIS A 1 97 ? -5.016 -23.234 2.062 1 88.69 97 HIS A N 1
ATOM 763 C CA . HIS A 1 97 ? -5.875 -23.984 2.961 1 88.69 97 HIS A CA 1
ATOM 764 C C . HIS A 1 97 ? -6.172 -23.203 4.234 1 88.69 97 HIS A C 1
ATOM 766 O O . HIS A 1 97 ? -7.305 -23.219 4.727 1 88.69 97 HIS A O 1
ATOM 772 N N . TYR A 1 98 ? -5.168 -22.594 4.73 1 91.12 98 TYR A N 1
ATOM 773 C CA . TYR A 1 98 ? -5.316 -21.766 5.922 1 91.12 98 TYR A CA 1
ATOM 774 C C . TYR A 1 98 ? -6.414 -20.734 5.738 1 91.12 98 TYR A C 1
ATOM 776 O O . TYR A 1 98 ? -7.293 -20.594 6.59 1 91.12 98 TYR A O 1
ATOM 784 N N . PHE A 1 99 ? -6.445 -20.109 4.625 1 91.56 99 PHE A N 1
ATOM 785 C CA . PHE A 1 99 ? -7.41 -19.031 4.41 1 91.56 99 PHE A CA 1
ATOM 786 C C . PHE A 1 99 ? -8.758 -19.594 3.979 1 91.56 99 PHE A C 1
ATOM 788 O O . PHE A 1 99 ? -9.805 -19 4.266 1 91.56 99 PHE A O 1
ATOM 795 N N . ASN A 1 100 ? -8.781 -20.672 3.289 1 87 100 ASN A N 1
ATOM 796 C CA . ASN A 1 100 ? -10.039 -21.328 2.945 1 87 100 ASN A CA 1
ATOM 797 C C . ASN A 1 100 ? -10.82 -21.734 4.191 1 87 100 ASN A C 1
ATOM 799 O O . ASN A 1 100 ? -12.047 -21.672 4.211 1 87 100 ASN A O 1
ATOM 803 N N . ASN A 1 101 ? -10.055 -22.188 5.141 1 86.12 101 ASN A N 1
ATOM 804 C CA . ASN A 1 101 ? -10.664 -22.656 6.379 1 86.12 101 ASN A CA 1
ATOM 805 C C . ASN A 1 101 ? -11.258 -21.5 7.188 1 86.12 101 ASN A C 1
ATOM 807 O O . ASN A 1 101 ? -12.062 -21.734 8.094 1 86.12 101 ASN A O 1
ATOM 811 N N . LYS A 1 102 ? -10.859 -20.359 6.91 1 82.69 102 LYS A N 1
ATOM 812 C CA . LYS A 1 102 ? -11.398 -19.203 7.617 1 82.69 102 LYS A CA 1
ATOM 813 C C . LYS A 1 102 ? -12.773 -18.828 7.09 1 82.69 102 LYS A C 1
ATOM 815 O O . LYS A 1 102 ? -13.43 -17.922 7.629 1 82.69 102 LYS A O 1
ATOM 820 N N . ASN A 1 103 ? -13.336 -19.578 6.168 1 72.56 103 ASN A N 1
ATOM 821 C CA . ASN A 1 103 ? -14.672 -19.422 5.613 1 72.56 103 ASN A CA 1
ATOM 822 C C . ASN A 1 103 ? -14.953 -17.984 5.207 1 72.56 103 ASN A C 1
ATOM 824 O O . ASN A 1 103 ? -15.969 -17.406 5.598 1 72.56 103 ASN A O 1
ATOM 828 N N . LEU A 1 104 ? -14.039 -17.422 4.52 1 71.81 104 LEU A N 1
ATOM 829 C CA . LEU A 1 104 ? -14.156 -16.047 4.047 1 71.81 104 LEU A CA 1
ATOM 830 C C . LEU A 1 104 ? -15.305 -15.898 3.057 1 71.81 104 LEU A C 1
ATOM 832 O O . LEU A 1 104 ? -15.82 -14.797 2.844 1 71.81 104 LEU A O 1
ATOM 836 N N . SER A 1 105 ? -15.711 -17.125 2.363 1 61.88 105 SER A N 1
ATOM 837 C CA . SER A 1 105 ? -16.75 -17.141 1.34 1 61.88 105 SER A CA 1
ATOM 838 C C . SER A 1 105 ? -18.141 -16.922 1.952 1 61.88 105 SER A C 1
ATOM 840 O O . SER A 1 105 ? -19.109 -16.688 1.234 1 61.88 105 SER A O 1
ATOM 842 N N . ASN A 1 106 ? -18.156 -16.969 3.35 1 51.66 106 ASN A N 1
ATOM 843 C CA . ASN A 1 106 ? -19.516 -17.016 3.883 1 51.66 106 ASN A CA 1
ATOM 844 C C . ASN A 1 106 ? -20.375 -15.867 3.348 1 51.66 106 ASN A C 1
ATOM 846 O O . ASN A 1 106 ? -21.047 -15.18 4.113 1 51.66 106 ASN A O 1
ATOM 850 N N . ASP A 1 107 ? -20.625 -15.781 1.995 1 57.19 107 ASP A N 1
ATOM 851 C CA . ASP A 1 107 ? -21.672 -15.078 1.276 1 57.19 107 ASP A CA 1
ATOM 852 C C . ASP A 1 107 ? -21.234 -13.664 0.896 1 57.19 107 ASP A C 1
ATOM 854 O O . ASP A 1 107 ? -22.031 -12.867 0.416 1 57.19 107 ASP A O 1
ATOM 858 N N . LYS A 1 108 ? -19.984 -13.406 1.058 1 71.88 108 LYS A N 1
ATOM 859 C CA . LYS A 1 108 ? -19.797 -11.961 0.918 1 71.88 108 LYS A CA 1
ATOM 860 C C . LYS A 1 108 ? -18.75 -11.648 -0.14 1 71.88 108 LYS A C 1
ATOM 862 O O . LYS A 1 108 ? -18.938 -10.734 -0.95 1 71.88 108 LYS A O 1
ATOM 867 N N . CYS A 1 109 ? -17.703 -12.664 -0.32 1 83.56 109 CYS A N 1
ATOM 868 C CA . CYS A 1 109 ? -16.641 -12.359 -1.273 1 83.56 109 CYS A CA 1
ATOM 869 C C . CYS A 1 109 ? -16.406 -13.523 -2.225 1 83.56 109 CYS A C 1
ATOM 871 O O . CYS A 1 109 ? -16.609 -14.68 -1.854 1 83.56 109 CYS A O 1
ATOM 873 N N . LYS A 1 110 ? -16.188 -13.289 -3.502 1 88.25 110 LYS A N 1
ATOM 874 C CA . LYS A 1 110 ? -15.703 -14.305 -4.426 1 88.25 110 LYS A CA 1
ATOM 875 C C . LYS A 1 110 ? -14.211 -14.555 -4.227 1 88.25 110 LYS A C 1
ATOM 877 O O . LYS A 1 110 ? -13.422 -13.609 -4.176 1 88.25 110 LYS A O 1
ATOM 882 N N . ILE A 1 111 ? -13.922 -15.844 -4.07 1 91.5 111 ILE A N 1
ATOM 883 C CA . ILE A 1 111 ? -12.539 -16.172 -3.74 1 91.5 111 ILE A CA 1
ATOM 884 C C . ILE A 1 111 ? -11.93 -17.016 -4.855 1 91.5 111 ILE A C 1
ATOM 886 O O . ILE A 1 111 ? -12.555 -17.969 -5.336 1 91.5 111 ILE A O 1
ATOM 890 N N . HIS A 1 112 ? -10.75 -16.641 -5.277 1 91.75 112 HIS A N 1
ATOM 891 C CA . HIS A 1 112 ? -9.961 -17.391 -6.25 1 91.75 112 HIS A CA 1
ATOM 892 C C . HIS A 1 112 ? -8.578 -17.719 -5.699 1 91.75 112 HIS A C 1
ATOM 894 O O . HIS A 1 112 ? -7.977 -16.906 -4.996 1 91.75 112 HIS A O 1
ATOM 900 N N . TYR A 1 113 ? -8.156 -18.938 -6.016 1 92.25 113 TYR A N 1
ATOM 901 C CA . TYR A 1 113 ? -6.805 -19.344 -5.66 1 92.25 113 TYR A CA 1
ATOM 902 C C . TYR A 1 113 ? -5.965 -19.594 -6.906 1 92.25 113 TYR A C 1
ATOM 904 O O . TYR A 1 113 ? -6.348 -20.391 -7.773 1 92.25 113 TYR A O 1
ATOM 912 N N . LEU A 1 114 ? -4.836 -18.875 -6.961 1 92.62 114 LEU A N 1
ATOM 913 C CA . LEU A 1 114 ? -3.975 -18.969 -8.133 1 92.62 114 LEU A CA 1
ATOM 914 C C . LEU A 1 114 ? -2.582 -19.453 -7.746 1 92.62 114 LEU A C 1
ATOM 916 O O . LEU A 1 114 ? -1.924 -18.859 -6.895 1 92.62 114 LEU A O 1
ATOM 920 N N . LEU A 1 115 ? -2.186 -20.516 -8.312 1 89.81 115 LEU A N 1
ATOM 921 C CA . LEU A 1 115 ? -0.814 -21.016 -8.219 1 89.81 115 LEU A CA 1
ATOM 922 C C . LEU A 1 115 ? -0.057 -20.766 -9.516 1 89.81 115 LEU A C 1
ATOM 924 O O . LEU A 1 115 ? -0.479 -21.219 -10.586 1 89.81 115 LEU A O 1
ATOM 928 N N . VAL A 1 116 ? 1.036 -20.047 -9.398 1 90.06 116 VAL A N 1
ATOM 929 C CA . VAL A 1 116 ? 1.758 -19.641 -10.602 1 90.06 116 VAL A CA 1
ATOM 930 C C . VAL A 1 116 ? 3.178 -20.203 -10.562 1 90.06 116 VAL A C 1
ATOM 932 O O . VAL A 1 116 ? 3.928 -19.953 -9.617 1 90.06 116 VAL A O 1
ATOM 935 N N . ALA A 1 117 ? 3.525 -20.984 -11.539 1 85.81 117 ALA A N 1
ATOM 936 C CA . ALA A 1 117 ? 4.891 -21.469 -11.688 1 85.81 117 ALA A CA 1
ATOM 937 C C . ALA A 1 117 ? 5.715 -20.547 -12.578 1 85.81 117 ALA A C 1
ATOM 939 O O . ALA A 1 117 ? 5.457 -20.422 -13.773 1 85.81 117 ALA A O 1
ATOM 940 N N . SER A 1 118 ? 6.656 -19.812 -11.93 1 87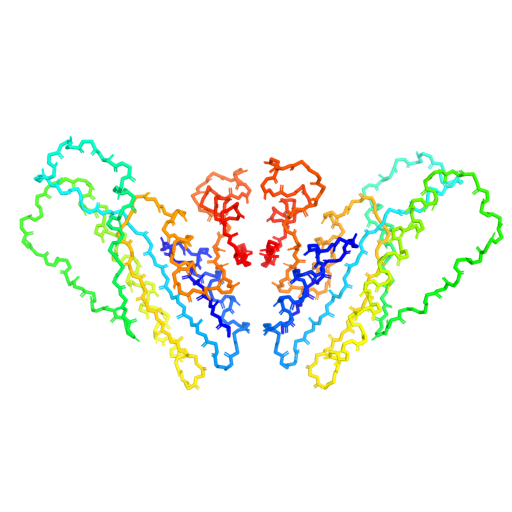.38 118 SER A N 1
ATOM 941 C CA . SER A 1 118 ? 7.488 -18.859 -12.648 1 87.38 118 SER A CA 1
ATOM 942 C C . SER A 1 118 ? 8.727 -18.484 -11.836 1 87.38 118 SER A C 1
ATOM 944 O O . SER A 1 118 ? 8.656 -18.391 -10.609 1 87.38 118 SER A O 1
ATOM 946 N N . ASN A 1 119 ? 9.828 -18.234 -12.555 1 85.44 119 ASN A N 1
ATOM 947 C CA . ASN A 1 119 ? 11.023 -17.734 -11.883 1 85.44 119 ASN A CA 1
ATOM 948 C C . ASN A 1 119 ? 10.953 -16.219 -11.664 1 85.44 119 ASN A C 1
ATOM 950 O O . ASN A 1 119 ? 11.703 -15.672 -10.859 1 85.44 119 ASN A O 1
ATOM 954 N N . ASP A 1 120 ? 10.133 -15.562 -12.391 1 90 120 ASP A N 1
ATOM 955 C CA . ASP A 1 120 ? 9.938 -14.125 -12.258 1 90 120 ASP A CA 1
ATOM 956 C C . ASP A 1 120 ? 8.758 -13.805 -11.352 1 90 120 ASP A C 1
ATOM 958 O O . ASP A 1 120 ? 7.645 -13.57 -11.836 1 90 120 ASP A O 1
ATOM 962 N N . ILE A 1 121 ? 9.086 -13.641 -10.094 1 90.69 121 ILE A N 1
ATOM 963 C CA . ILE A 1 121 ? 8.031 -13.508 -9.094 1 90.69 121 ILE A CA 1
ATOM 964 C C . ILE A 1 121 ? 7.297 -12.188 -9.281 1 90.69 121 ILE A C 1
ATOM 966 O O . ILE A 1 121 ? 6.078 -12.164 -9.461 1 90.69 121 ILE A O 1
ATOM 970 N N . SER A 1 122 ? 8.031 -11.102 -9.375 1 93.19 122 SER A N 1
ATOM 971 C CA . SER A 1 122 ? 7.41 -9.789 -9.469 1 93.19 122 SER A CA 1
ATOM 972 C C . SER A 1 122 ? 6.652 -9.625 -10.781 1 93.19 122 SER A C 1
ATOM 974 O O . SER A 1 122 ? 5.543 -9.086 -10.805 1 93.19 122 SER A O 1
ATOM 976 N N . GLY A 1 123 ? 7.293 -10.078 -11.844 1 93.31 123 GLY A N 1
ATOM 977 C CA . GLY A 1 123 ? 6.621 -10.023 -13.133 1 93.31 123 GLY A CA 1
ATOM 978 C C . GLY A 1 123 ? 5.332 -10.82 -13.172 1 93.31 123 GLY A C 1
ATOM 979 O O . GLY A 1 123 ? 4.328 -10.359 -13.719 1 93.31 123 GLY A O 1
ATOM 980 N N . SER A 1 124 ? 5.332 -11.961 -12.562 1 93.94 124 SER A N 1
ATOM 981 C CA . SER A 1 124 ? 4.141 -12.797 -12.516 1 93.94 124 SER A CA 1
ATOM 982 C C . SER A 1 124 ? 3.021 -12.133 -11.727 1 93.94 124 SER A C 1
ATOM 984 O O . SER A 1 124 ? 1.86 -12.164 -12.133 1 93.94 124 SER A O 1
ATOM 986 N N . ILE A 1 125 ? 3.391 -11.5 -10.641 1 95.5 125 ILE A N 1
ATOM 987 C CA . ILE A 1 125 ? 2.408 -10.805 -9.82 1 95.5 125 ILE A CA 1
ATOM 988 C C . ILE A 1 125 ? 1.768 -9.672 -10.625 1 95.5 125 ILE A C 1
ATOM 990 O O . ILE A 1 125 ? 0.542 -9.539 -10.656 1 95.5 125 ILE A O 1
ATOM 994 N N . THR A 1 126 ? 2.6 -8.945 -11.312 1 95.44 126 THR A N 1
ATOM 995 C CA . THR A 1 126 ? 2.105 -7.828 -12.102 1 95.44 126 THR A CA 1
ATOM 996 C C . THR A 1 126 ? 1.246 -8.328 -13.266 1 95.44 126 THR A C 1
ATOM 998 O O . THR A 1 126 ? 0.207 -7.738 -13.57 1 95.44 126 THR A O 1
ATOM 1001 N N . ASP A 1 127 ? 1.642 -9.422 -13.875 1 94.06 127 ASP A N 1
ATOM 1002 C CA . ASP A 1 127 ? 0.884 -9.992 -14.984 1 94.06 127 ASP A CA 1
ATOM 1003 C C . ASP A 1 127 ? -0.488 -10.477 -14.523 1 94.06 127 ASP A C 1
ATOM 1005 O O . ASP A 1 127 ? -1.495 -10.242 -15.188 1 94.06 127 ASP A O 1
ATOM 1009 N N . VAL A 1 128 ? -0.495 -11.117 -13.398 1 94.75 128 VAL A N 1
ATOM 1010 C CA . VAL A 1 128 ? -1.755 -11.602 -12.836 1 94.75 128 VAL A CA 1
ATOM 1011 C C . VAL A 1 128 ? -2.658 -10.414 -12.5 1 94.75 128 VAL A C 1
ATOM 1013 O O . VAL A 1 128 ? -3.857 -10.438 -12.789 1 94.75 128 VAL A O 1
ATOM 1016 N N . ALA A 1 129 ? -2.082 -9.391 -11.93 1 96.56 129 ALA A N 1
ATOM 1017 C CA . ALA A 1 129 ? -2.854 -8.195 -11.586 1 96.56 129 ALA A CA 1
ATOM 1018 C C . ALA A 1 129 ? -3.492 -7.586 -12.828 1 96.56 129 ALA A C 1
ATOM 1020 O O . ALA A 1 129 ? -4.668 -7.219 -12.812 1 96.56 129 ALA A O 1
ATOM 1021 N N . ASN A 1 130 ? -2.721 -7.523 -13.867 1 95.31 130 ASN A N 1
ATOM 1022 C CA . ASN A 1 130 ? -3.227 -6.965 -15.117 1 95.31 130 ASN A CA 1
ATOM 1023 C C . ASN A 1 130 ? -4.305 -7.855 -15.734 1 95.31 130 ASN A C 1
ATOM 1025 O O . ASN A 1 130 ? -5.359 -7.367 -16.141 1 95.31 130 ASN A O 1
ATOM 1029 N N . LYS A 1 131 ? -4.039 -9.078 -15.766 1 93.88 131 LYS A N 1
ATOM 1030 C CA . LYS A 1 131 ? -4.926 -10.039 -16.406 1 93.88 131 LYS A CA 1
ATOM 1031 C C . LYS A 1 131 ? -6.305 -10.047 -15.758 1 93.88 131 LYS A C 1
ATOM 1033 O O . LYS A 1 131 ? -7.32 -10.148 -16.453 1 93.88 131 LYS A O 1
ATOM 1038 N N . TYR A 1 132 ? -6.359 -9.938 -14.469 1 95.19 132 TYR A N 1
ATOM 1039 C CA . TYR A 1 132 ? -7.625 -10.117 -13.773 1 95.19 132 TYR A CA 1
ATOM 1040 C C . TYR A 1 132 ? -8.203 -8.773 -13.336 1 95.19 132 TYR A C 1
ATOM 1042 O O . TYR A 1 132 ? -9.211 -8.727 -12.617 1 95.19 132 TYR A O 1
ATOM 1050 N N . GLY A 1 133 ? -7.543 -7.684 -13.734 1 96.12 133 GLY A N 1
ATOM 1051 C CA . GLY A 1 133 ? -8.07 -6.363 -13.422 1 96.12 133 GLY A CA 1
ATOM 1052 C C . GLY A 1 133 ? -8.07 -6.059 -11.938 1 96.12 133 GLY A C 1
ATOM 1053 O O . GLY A 1 133 ? -9.07 -5.578 -11.398 1 96.12 133 GLY A O 1
ATOM 1054 N N . ILE A 1 134 ? -6.977 -6.355 -11.258 1 96.5 134 ILE A N 1
ATOM 1055 C CA . ILE A 1 134 ? -6.836 -6.18 -9.82 1 96.5 134 ILE A CA 1
ATOM 1056 C C . ILE A 1 134 ? -6.797 -4.691 -9.477 1 96.5 134 ILE A C 1
ATOM 1058 O O . ILE A 1 134 ? -6.16 -3.904 -10.188 1 96.5 134 ILE A O 1
ATOM 1062 N N . ASN A 1 135 ? -7.453 -4.355 -8.367 1 95.62 135 ASN A N 1
ATOM 1063 C CA . ASN A 1 135 ? -7.445 -2.977 -7.898 1 95.62 135 ASN A CA 1
ATOM 1064 C C . ASN A 1 135 ? -6.332 -2.736 -6.883 1 95.62 135 ASN A C 1
ATOM 1066 O O . ASN A 1 135 ? -5.816 -1.623 -6.77 1 95.62 135 ASN A O 1
ATOM 1070 N N . CYS A 1 136 ? -5.98 -3.801 -6.23 1 96.69 136 CYS A N 1
ATOM 1071 C CA . CYS A 1 136 ? -5 -3.641 -5.164 1 96.69 136 CYS A CA 1
ATOM 1072 C C . CYS A 1 136 ? -4.184 -4.914 -4.977 1 96.69 136 CYS A C 1
ATOM 1074 O O . CYS A 1 136 ? -4.746 -5.984 -4.723 1 96.69 136 CYS A O 1
ATOM 1076 N N . VAL A 1 137 ? -2.891 -4.754 -5.082 1 97.38 137 VAL A N 1
ATOM 1077 C CA . VAL A 1 137 ? -1.974 -5.844 -4.77 1 97.38 137 VAL A CA 1
ATOM 1078 C C . VAL A 1 137 ? -1.525 -5.738 -3.312 1 97.38 137 VAL A C 1
ATOM 1080 O O . VAL A 1 137 ? -1.139 -4.664 -2.852 1 97.38 137 VAL A O 1
ATOM 1083 N N . VAL A 1 138 ? -1.546 -6.84 -2.617 1 97.06 138 VAL A N 1
ATOM 1084 C CA . VAL A 1 138 ? -1.181 -6.867 -1.204 1 97.06 138 VAL A CA 1
ATOM 1085 C C . VAL A 1 138 ? 0.081 -7.707 -1.012 1 97.06 138 VAL A C 1
ATOM 1087 O O . VAL A 1 138 ? 0.108 -8.883 -1.365 1 97.06 138 VAL A O 1
ATOM 1090 N N . LEU A 1 139 ? 1.103 -7.051 -0.448 1 95.56 139 LEU A N 1
ATOM 1091 C CA . LEU A 1 139 ? 2.391 -7.695 -0.208 1 95.56 139 LEU A CA 1
ATOM 1092 C C . LEU A 1 139 ? 2.811 -7.539 1.25 1 95.56 139 LEU A C 1
ATOM 1094 O O . LEU A 1 139 ? 2.484 -6.539 1.892 1 95.56 139 LEU A O 1
ATOM 1098 N N . GLY A 1 140 ? 3.479 -8.5 1.736 1 90.62 140 GLY A N 1
ATOM 1099 C CA . GLY A 1 140 ? 4.207 -8.312 2.98 1 90.62 140 GLY A CA 1
ATOM 1100 C C . GLY A 1 140 ? 5.512 -7.555 2.799 1 90.62 140 GLY A C 1
ATOM 1101 O O . GLY A 1 140 ? 6.059 -7.508 1.695 1 90.62 140 GLY A O 1
ATOM 1102 N N . SER A 1 141 ? 6.016 -6.691 3.758 1 75.38 141 SER A N 1
ATOM 1103 C CA . SER A 1 141 ? 7.203 -5.852 3.637 1 75.38 141 SER A CA 1
ATOM 1104 C C . SER A 1 141 ? 8.461 -6.699 3.482 1 75.38 141 SER A C 1
ATOM 1106 O O . SER A 1 141 ? 9.383 -6.332 2.748 1 75.38 141 SER A O 1
ATOM 1108 N N . THR A 1 142 ? 8.945 -7.34 4.68 1 58.47 142 THR A N 1
ATOM 1109 C CA . THR A 1 142 ? 10.289 -7.914 4.688 1 58.47 142 THR A CA 1
ATOM 1110 C C . THR A 1 142 ? 10.258 -9.375 4.242 1 58.47 142 THR A C 1
ATOM 1112 O O . THR A 1 142 ? 9.312 -10.102 4.555 1 58.47 142 THR A O 1
ATOM 1115 N N . GLY A 1 143 ? 10.688 -9.672 2.932 1 51.5 143 GLY A N 1
ATOM 1116 C CA . GLY A 1 143 ? 11.109 -11.055 2.826 1 51.5 143 GLY A CA 1
ATOM 1117 C C . GLY A 1 143 ? 12.195 -11.43 3.822 1 51.5 143 GLY A C 1
ATOM 1118 O O . GLY A 1 143 ? 12.297 -10.82 4.891 1 51.5 143 GLY A O 1
ATOM 1119 N N . THR A 1 144 ? 13.344 -12.008 3.193 1 46.12 144 THR A N 1
ATOM 1120 C CA . THR A 1 144 ? 14.438 -12.656 3.904 1 46.12 144 THR A CA 1
ATOM 1121 C C . THR A 1 144 ? 15.133 -11.672 4.844 1 46.12 144 THR A C 1
ATOM 1123 O O . THR A 1 144 ? 14.961 -10.461 4.711 1 46.12 144 THR A O 1
ATOM 1126 N N . SER A 1 145 ? 16.141 -12.211 5.609 1 43.41 145 SER A N 1
ATOM 1127 C CA . SER A 1 145 ? 16.969 -11.922 6.773 1 43.41 145 SER A CA 1
ATOM 1128 C C . SER A 1 145 ? 17.547 -10.516 6.691 1 43.41 145 SER A C 1
ATOM 1130 O O . SER A 1 145 ? 18.188 -10.047 7.637 1 43.41 145 SER A O 1
ATOM 1132 N N . LEU A 1 146 ? 17.781 -9.992 5.543 1 47.12 146 LEU A N 1
ATOM 1133 C CA . LEU A 1 146 ? 18.719 -8.898 5.805 1 47.12 146 LEU A CA 1
ATOM 1134 C C . LEU A 1 146 ? 17.969 -7.668 6.32 1 47.12 146 LEU A C 1
ATOM 1136 O O . LEU A 1 146 ? 17.094 -7.141 5.637 1 47.12 146 LEU A O 1
ATOM 1140 N N . GLU A 1 147 ? 18.031 -7.383 7.527 1 47.75 147 GLU A N 1
ATOM 1141 C CA . GLU A 1 147 ? 17.531 -6.379 8.469 1 47.75 147 GLU A CA 1
ATOM 1142 C C . GLU A 1 147 ? 17.5 -4.992 7.828 1 47.75 147 GLU A C 1
ATOM 1144 O O . GLU A 1 147 ? 16.719 -4.133 8.234 1 47.75 147 GLU A O 1
ATOM 1149 N N . LYS A 1 148 ? 18.344 -5.008 6.703 1 51.62 148 LYS A N 1
ATOM 1150 C CA . LYS A 1 148 ? 18.672 -3.646 6.285 1 51.62 148 LYS A CA 1
ATOM 1151 C C . LYS A 1 148 ? 17.797 -3.211 5.113 1 51.62 148 LYS A C 1
ATOM 1153 O O . LYS A 1 148 ? 17.75 -2.029 4.766 1 51.62 148 LYS A O 1
ATOM 1158 N N . LEU A 1 149 ? 17.266 -4.363 4.461 1 57.72 149 LEU A N 1
ATOM 1159 C CA . LEU A 1 149 ? 16.562 -3.908 3.264 1 57.72 149 LEU A CA 1
ATOM 1160 C C . LEU A 1 149 ? 15.133 -3.484 3.594 1 57.72 149 LEU A C 1
ATOM 1162 O O . LEU A 1 149 ? 14.43 -4.184 4.32 1 57.72 149 LEU A O 1
ATOM 1166 N N . LEU A 1 150 ? 14.805 -2.262 3.527 1 62.38 150 LEU A N 1
ATOM 1167 C CA . LEU A 1 150 ? 13.617 -1.523 3.941 1 62.38 150 LEU A CA 1
ATOM 1168 C C . LEU A 1 150 ? 12.391 -1.979 3.154 1 62.38 150 LEU A C 1
ATOM 1170 O O . LEU A 1 150 ? 11.297 -2.078 3.707 1 62.38 150 LEU A O 1
ATOM 1174 N N . ILE A 1 151 ? 12.641 -2.357 1.878 1 74.75 151 ILE A N 1
ATOM 1175 C CA . ILE A 1 151 ? 11.617 -2.912 1.004 1 74.75 151 ILE A CA 1
ATOM 1176 C C . ILE A 1 151 ? 12.211 -4.039 0.163 1 74.75 151 ILE A C 1
ATOM 1178 O O . ILE A 1 151 ? 13.344 -3.941 -0.309 1 74.75 151 ILE A O 1
ATOM 1182 N N . GLY A 1 152 ? 11.641 -5.152 0.158 1 78.81 152 GLY A N 1
ATOM 1183 C CA . GLY A 1 152 ? 12.109 -6.297 -0.604 1 78.81 152 GLY A CA 1
ATOM 1184 C C . GLY A 1 152 ? 12.125 -6.055 -2.102 1 78.81 152 GLY A C 1
ATOM 1185 O O . GLY A 1 152 ? 11.5 -5.109 -2.588 1 78.81 152 GLY A O 1
ATOM 1186 N N . SER A 1 153 ? 12.883 -6.852 -2.768 1 84.12 153 SER A N 1
ATOM 1187 C CA . SER A 1 153 ? 13.055 -6.727 -4.211 1 84.12 153 SER A CA 1
ATOM 1188 C C . SER A 1 153 ? 11.734 -6.938 -4.945 1 84.12 153 SER A C 1
ATOM 1190 O O . SER A 1 153 ? 11.453 -6.254 -5.938 1 84.12 153 SER A O 1
ATOM 1192 N N . VAL A 1 154 ? 10.891 -7.871 -4.441 1 89.12 154 VAL A N 1
ATOM 1193 C CA . VAL A 1 154 ? 9.617 -8.133 -5.098 1 89.12 154 VAL A CA 1
ATOM 1194 C C . VAL A 1 154 ? 8.688 -6.93 -4.926 1 89.12 154 VAL A C 1
ATOM 1196 O O . VAL A 1 154 ? 8.117 -6.438 -5.902 1 89.12 154 VAL A O 1
ATOM 1199 N N . SER A 1 155 ? 8.594 -6.484 -3.725 1 89.56 155 SER A N 1
ATOM 1200 C CA . SER A 1 155 ? 7.723 -5.34 -3.467 1 89.56 155 SER A CA 1
ATOM 1201 C C . SER A 1 155 ? 8.172 -4.117 -4.262 1 89.56 155 SER A C 1
ATOM 1203 O O . SER A 1 155 ? 7.34 -3.396 -4.82 1 89.56 155 SER A O 1
ATOM 1205 N N . SER A 1 156 ? 9.438 -3.938 -4.312 1 85.5 156 SER A N 1
ATOM 1206 C CA . SER A 1 156 ? 9.977 -2.799 -5.047 1 85.5 156 SER A CA 1
ATOM 1207 C C . SER A 1 156 ? 9.617 -2.875 -6.527 1 85.5 156 SER A C 1
ATOM 1209 O O . SER A 1 156 ? 9.18 -1.885 -7.113 1 85.5 156 SER A O 1
ATOM 1211 N N . LYS A 1 157 ? 9.797 -4.035 -7.051 1 88.75 157 LYS A N 1
ATOM 1212 C CA . LYS A 1 157 ? 9.523 -4.203 -8.477 1 88.75 157 LYS A CA 1
ATOM 1213 C C . LYS A 1 157 ? 8.023 -4.102 -8.758 1 88.75 157 LYS A C 1
ATOM 1215 O O . LYS A 1 157 ? 7.613 -3.498 -9.75 1 88.75 157 LYS A O 1
ATOM 1220 N N . VAL A 1 158 ? 7.223 -4.617 -7.938 1 92.62 158 VAL A N 1
ATOM 1221 C CA . VAL A 1 158 ? 5.777 -4.535 -8.125 1 92.62 158 VAL A CA 1
ATOM 1222 C C . VAL A 1 158 ? 5.324 -3.082 -8.023 1 92.62 158 VAL A C 1
ATOM 1224 O O . VAL A 1 158 ? 4.504 -2.623 -8.82 1 92.62 158 VAL A O 1
ATOM 1227 N N . LEU A 1 159 ? 5.867 -2.379 -7.113 1 89.5 159 LEU A N 1
ATOM 1228 C CA . LEU A 1 159 ? 5.527 -0.968 -6.957 1 89.5 159 LEU A CA 1
ATOM 1229 C C . LEU A 1 159 ? 5.883 -0.183 -8.219 1 89.5 159 LEU A C 1
ATOM 1231 O O . LEU A 1 159 ? 5.152 0.733 -8.602 1 89.5 159 LEU A O 1
ATOM 1235 N N . ARG A 1 160 ? 6.883 -0.604 -8.82 1 86.31 160 ARG A N 1
ATOM 1236 C CA . ARG A 1 160 ? 7.395 0.121 -9.977 1 86.31 160 ARG A CA 1
ATOM 1237 C C . ARG A 1 160 ? 6.605 -0.225 -11.234 1 86.31 160 ARG A C 1
ATOM 1239 O O . ARG A 1 160 ? 6.434 0.617 -12.117 1 86.31 160 ARG A O 1
ATOM 1246 N N . THR A 1 161 ? 6.074 -1.39 -11.211 1 89.25 161 THR A N 1
ATOM 1247 C CA . THR A 1 161 ? 5.582 -1.879 -12.5 1 89.25 161 THR A CA 1
ATOM 1248 C C . THR A 1 161 ? 4.062 -2.023 -12.469 1 89.25 161 THR A C 1
ATOM 1250 O O . THR A 1 161 ? 3.43 -2.146 -13.523 1 89.25 161 THR A O 1
ATOM 1253 N N . SER A 1 162 ? 3.516 -2.023 -11.297 1 89.69 162 SER A N 1
ATOM 1254 C CA . SER A 1 162 ? 2.074 -2.234 -11.211 1 89.69 162 SER A CA 1
ATOM 1255 C C . SER A 1 162 ? 1.307 -0.984 -11.625 1 89.69 162 SER A C 1
ATOM 1257 O O . SER A 1 162 ? 1.721 0.136 -11.32 1 89.69 162 SER A O 1
ATOM 1259 N N . HIS A 1 163 ? 0.132 -1.207 -12.234 1 88.94 163 HIS A N 1
ATOM 1260 C CA . HIS A 1 163 ? -0.758 -0.114 -12.609 1 88.94 163 HIS A CA 1
ATOM 1261 C C . HIS A 1 163 ? -1.844 0.095 -11.555 1 88.94 163 HIS A C 1
ATOM 1263 O O . HIS A 1 163 ? -2.682 0.99 -11.688 1 88.94 163 HIS A O 1
ATOM 1269 N N . CYS A 1 164 ? -1.869 -0.743 -10.594 1 93.44 164 CYS A N 1
ATOM 1270 C CA . CYS A 1 164 ? -2.867 -0.663 -9.531 1 93.44 164 CYS A CA 1
ATOM 1271 C C . CYS A 1 164 ? -2.215 -0.345 -8.195 1 93.44 164 CYS A C 1
ATOM 1273 O O . CYS A 1 164 ? -0.992 -0.235 -8.109 1 93.44 164 CYS A O 1
ATOM 1275 N N . SER A 1 165 ? -3.006 -0.076 -7.207 1 95.19 165 SER A N 1
ATOM 1276 C CA . SER A 1 165 ? -2.498 0.237 -5.875 1 95.19 165 SER A CA 1
ATOM 1277 C C . SER A 1 165 ? -1.783 -0.962 -5.262 1 95.19 165 SER A C 1
ATOM 1279 O O . SER A 1 165 ? -2.141 -2.109 -5.535 1 95.19 165 SER A O 1
ATOM 1281 N N . VAL A 1 166 ? -0.722 -0.648 -4.543 1 95.06 166 VAL A N 1
ATOM 1282 C CA . VAL A 1 166 ? 0.025 -1.687 -3.838 1 95.06 166 VAL A CA 1
ATOM 1283 C C . VAL A 1 166 ? -0.002 -1.415 -2.336 1 95.06 166 VAL A C 1
ATOM 1285 O O . VAL A 1 166 ? 0.339 -0.316 -1.891 1 95.06 166 VAL A O 1
ATOM 1288 N N . LEU A 1 167 ? -0.49 -2.373 -1.615 1 95.69 167 LEU A N 1
ATOM 1289 C CA . LEU A 1 167 ? -0.505 -2.316 -0.158 1 95.69 167 LEU A CA 1
ATOM 1290 C C . LEU A 1 167 ? 0.609 -3.176 0.431 1 95.69 167 LEU A C 1
ATOM 1292 O O . LEU A 1 167 ? 0.688 -4.375 0.152 1 95.69 167 LEU A O 1
ATOM 1296 N N . ILE A 1 168 ? 1.461 -2.535 1.159 1 93.44 168 ILE A N 1
ATOM 1297 C CA . ILE A 1 168 ? 2.549 -3.23 1.839 1 93.44 168 ILE A CA 1
ATOM 1298 C C . ILE A 1 168 ? 2.328 -3.182 3.35 1 93.44 168 ILE A C 1
ATOM 1300 O O . ILE A 1 168 ? 2.107 -2.109 3.916 1 93.44 168 ILE A O 1
ATOM 1304 N N . SER A 1 169 ? 2.332 -4.336 3.949 1 92.31 169 SER A N 1
ATOM 1305 C CA . SER A 1 169 ? 2.109 -4.41 5.391 1 92.31 169 SER A CA 1
ATOM 1306 C C . SER A 1 169 ? 3.338 -4.961 6.109 1 92.31 169 SER A C 1
ATOM 1308 O O . SER A 1 169 ? 4.008 -5.863 5.602 1 92.31 169 SER A O 1
ATOM 1310 N N . PRO A 1 170 ? 3.611 -4.332 7.273 1 83.12 170 PRO A N 1
ATOM 1311 C CA . PRO A 1 170 ? 4.766 -4.789 8.047 1 83.12 170 PRO A CA 1
ATOM 1312 C C . PRO A 1 170 ? 4.582 -6.199 8.609 1 83.12 170 PRO A C 1
ATOM 1314 O O . PRO A 1 170 ? 3.447 -6.645 8.805 1 83.12 170 PRO A O 1
ATOM 1317 N N . MET B 1 1 ? -12.102 0.523 10.773 1 89.5 1 MET B N 1
ATOM 1318 C CA . MET B 1 1 ? -10.711 0.723 10.383 1 89.5 1 MET B CA 1
ATOM 1319 C C . MET B 1 1 ? -10.398 2.205 10.203 1 89.5 1 MET B C 1
ATOM 1321 O O . MET B 1 1 ? -11.297 3 9.914 1 89.5 1 MET B O 1
ATOM 1325 N N . LYS B 1 2 ? -9.164 2.559 10.438 1 95.19 2 LYS B N 1
ATOM 1326 C CA . LYS B 1 2 ? -8.742 3.951 10.32 1 95.19 2 LYS B CA 1
ATOM 1327 C C . LYS B 1 2 ? -7.73 4.129 9.195 1 95.19 2 LYS B C 1
ATOM 1329 O O . LYS B 1 2 ? -6.723 3.42 9.141 1 95.19 2 LYS B O 1
ATOM 1334 N N . TYR B 1 3 ? -8.016 5.066 8.289 1 96 3 TYR B N 1
ATOM 1335 C CA . TYR B 1 3 ? -7.145 5.371 7.156 1 96 3 TYR B CA 1
ATOM 1336 C C . TYR B 1 3 ? -6.527 6.758 7.301 1 96 3 TYR B C 1
ATOM 1338 O O . TYR B 1 3 ? -7.207 7.707 7.703 1 96 3 TYR B O 1
ATOM 1346 N N . LEU B 1 4 ? -5.223 6.801 7.047 1 97.44 4 LEU B N 1
ATOM 1347 C CA . LEU B 1 4 ? -4.566 8.102 6.914 1 97.44 4 LEU B CA 1
ATOM 1348 C C . LEU B 1 4 ? -4.348 8.445 5.445 1 97.44 4 LEU B C 1
ATOM 1350 O O . LEU B 1 4 ? -3.486 7.859 4.785 1 97.44 4 LEU B O 1
ATOM 1354 N N . LEU B 1 5 ? -5.164 9.352 4.977 1 97 5 LEU B N 1
ATOM 1355 C CA . LEU B 1 5 ? -5.172 9.758 3.574 1 97 5 LEU B CA 1
ATOM 1356 C C . LEU B 1 5 ? -4.301 10.992 3.359 1 97 5 LEU B C 1
ATOM 1358 O O . LEU B 1 5 ? -4.676 12.102 3.744 1 97 5 LEU B O 1
ATOM 1362 N N . CYS B 1 6 ? -3.137 10.797 2.715 1 96.5 6 CYS B N 1
ATOM 1363 C CA . CYS B 1 6 ? -2.135 11.852 2.613 1 96.5 6 CYS B CA 1
ATOM 1364 C C . CYS B 1 6 ? -2.33 12.664 1.343 1 96.5 6 CYS B C 1
ATOM 1366 O O . CYS B 1 6 ? -2.338 12.117 0.24 1 96.5 6 CYS B O 1
ATOM 1368 N N . LEU B 1 7 ? -2.455 13.961 1.575 1 94.88 7 LEU B N 1
ATOM 1369 C CA . LEU B 1 7 ? -2.646 14.906 0.48 1 94.88 7 LEU B CA 1
ATOM 1370 C C . LEU B 1 7 ? -1.527 15.945 0.453 1 94.88 7 LEU B C 1
ATOM 1372 O O . LEU B 1 7 ? -1.241 16.578 1.468 1 94.88 7 LEU B O 1
ATOM 1376 N N . ASP B 1 8 ? -0.873 16.094 -0.747 1 88.25 8 ASP B N 1
ATOM 1377 C CA . ASP B 1 8 ? 0.209 17.062 -0.856 1 88.25 8 ASP B CA 1
ATOM 1378 C C . ASP B 1 8 ? -0.085 18.094 -1.945 1 88.25 8 ASP B C 1
ATOM 1380 O O . ASP B 1 8 ? 0.805 18.844 -2.359 1 88.25 8 ASP B O 1
ATOM 1384 N N . GLY B 1 9 ? -1.276 18.062 -2.439 1 88.44 9 GLY B N 1
ATOM 1385 C CA . GLY B 1 9 ? -1.673 19 -3.473 1 88.44 9 GLY B CA 1
ATOM 1386 C C . GLY B 1 9 ? -1.441 18.484 -4.879 1 88.44 9 GLY B C 1
ATOM 1387 O O . GLY B 1 9 ? -1.812 19.141 -5.855 1 88.44 9 GLY B O 1
ATOM 1388 N N . SER B 1 10 ? -0.834 17.297 -5.035 1 86.69 10 SER B N 1
ATOM 1389 C CA . SER B 1 10 ? -0.583 16.719 -6.348 1 86.69 10 SER B CA 1
ATOM 1390 C C . SER B 1 10 ? -1.785 15.914 -6.836 1 86.69 10 SER B C 1
ATOM 1392 O O . SER B 1 10 ? -2.588 15.438 -6.031 1 86.69 10 SER B O 1
ATOM 1394 N N . LYS B 1 11 ? -1.864 15.797 -8.125 1 88.88 11 LYS B N 1
ATOM 1395 C CA . LYS B 1 11 ? -2.922 14.992 -8.734 1 88.88 11 LYS B CA 1
ATOM 1396 C C . LYS B 1 11 ? -2.801 13.531 -8.336 1 88.88 11 LYS B C 1
ATOM 1398 O O . LYS B 1 11 ? -3.809 12.852 -8.117 1 88.88 11 LYS B O 1
ATOM 1403 N N . LYS B 1 12 ? -1.64 13.055 -8.188 1 89.38 12 LYS B N 1
ATOM 1404 C CA . LYS B 1 12 ? -1.418 11.648 -7.852 1 89.38 12 LYS B CA 1
ATOM 1405 C C . LYS B 1 12 ? -1.9 11.344 -6.438 1 89.38 12 LYS B C 1
ATOM 1407 O O . LYS B 1 12 ? -2.477 10.281 -6.191 1 89.38 12 LYS B O 1
ATOM 1412 N N . ALA B 1 13 ? -1.614 12.281 -5.535 1 92.94 13 ALA B N 1
ATOM 1413 C CA . ALA B 1 13 ? -2.098 12.086 -4.172 1 92.94 13 ALA B CA 1
ATOM 1414 C C . ALA B 1 13 ? -3.623 12.078 -4.125 1 92.94 13 ALA B C 1
ATOM 1416 O O . ALA B 1 13 ? -4.223 11.242 -3.447 1 92.94 13 ALA B O 1
ATOM 1417 N N . ARG B 1 14 ? -4.223 13 -4.887 1 93.94 14 ARG B N 1
ATOM 1418 C CA . ARG B 1 14 ? -5.684 13.039 -4.938 1 93.94 14 ARG B CA 1
ATOM 1419 C C . ARG B 1 14 ? -6.25 11.742 -5.504 1 93.94 14 ARG B C 1
ATOM 1421 O O . ARG B 1 14 ? -7.203 11.188 -4.961 1 93.94 14 ARG B O 1
ATOM 1428 N N . GLN B 1 15 ? -5.648 11.281 -6.535 1 93.19 15 GLN B N 1
ATOM 1429 C CA . GLN B 1 15 ? -6.109 10.055 -7.176 1 93.19 15 GLN B CA 1
ATOM 1430 C C . GLN B 1 15 ? -5.969 8.859 -6.238 1 93.19 15 GLN B C 1
ATOM 1432 O O . GLN B 1 15 ? -6.836 7.984 -6.199 1 93.19 15 GLN B O 1
ATOM 1437 N N . ALA B 1 16 ? -4.879 8.828 -5.539 1 94.31 16 ALA B N 1
ATOM 1438 C CA . ALA B 1 16 ? -4.668 7.746 -4.582 1 94.31 16 ALA B CA 1
ATOM 1439 C C . ALA B 1 16 ? -5.773 7.727 -3.527 1 94.31 16 ALA B C 1
ATOM 1441 O O . ALA B 1 16 ? -6.32 6.668 -3.211 1 94.31 16 ALA B O 1
ATOM 1442 N N . VAL B 1 17 ? -6.125 8.867 -2.998 1 95.12 17 VAL B N 1
ATOM 1443 C CA . VAL B 1 17 ? -7.16 8.977 -1.977 1 95.12 17 VAL B CA 1
ATOM 1444 C C . VAL B 1 17 ? -8.516 8.602 -2.574 1 95.12 17 VAL B C 1
ATOM 1446 O O . VAL B 1 17 ? -9.273 7.836 -1.978 1 95.12 17 VAL B O 1
ATOM 1449 N N . GLU B 1 18 ? -8.766 9.055 -3.789 1 93.25 18 GLU B N 1
ATOM 1450 C CA . GLU B 1 18 ? -10.023 8.719 -4.457 1 93.25 18 GLU B CA 1
ATOM 1451 C C . GLU B 1 18 ? -10.164 7.211 -4.652 1 93.25 18 GLU B C 1
ATOM 1453 O O . GLU B 1 18 ? -11.234 6.645 -4.406 1 93.25 18 GLU B O 1
ATOM 1458 N N . SER B 1 19 ? -9.133 6.633 -5.078 1 90.31 19 SER B N 1
ATOM 1459 C CA . SER B 1 19 ? -9.156 5.188 -5.289 1 90.31 19 SER B CA 1
ATOM 1460 C C . SER B 1 19 ? -9.406 4.441 -3.982 1 90.31 19 SER B C 1
ATOM 1462 O O . SER B 1 19 ? -10.133 3.447 -3.959 1 90.31 19 SER B O 1
ATOM 1464 N N . THR B 1 20 ? -8.812 4.902 -2.932 1 92.25 20 THR B N 1
ATOM 1465 C CA . THR B 1 20 ? -8.93 4.254 -1.632 1 92.25 20 THR B CA 1
ATOM 1466 C C . THR B 1 20 ? -10.352 4.383 -1.091 1 92.25 20 THR B C 1
ATOM 1468 O O . THR B 1 20 ? -10.859 3.471 -0.435 1 92.25 20 THR B O 1
ATOM 1471 N N . LEU B 1 21 ? -11.008 5.473 -1.374 1 90.25 21 LEU B N 1
ATOM 1472 C CA . LEU B 1 21 ? -12.352 5.719 -0.867 1 90.25 21 LEU B CA 1
ATOM 1473 C C . LEU B 1 21 ? -13.336 4.691 -1.414 1 90.25 21 LEU B C 1
ATOM 1475 O O . LEU B 1 21 ? -14.406 4.48 -0.836 1 90.25 21 LEU B O 1
ATOM 1479 N N . LYS B 1 22 ? -12.906 4.012 -2.453 1 83.38 22 LYS B N 1
ATOM 1480 C CA . LYS B 1 22 ? -13.75 2.965 -3.02 1 83.38 22 LYS B CA 1
ATOM 1481 C C . LYS B 1 22 ? -13.727 1.71 -2.15 1 83.38 22 LYS B C 1
ATOM 1483 O O . LYS B 1 22 ? -14.594 0.845 -2.277 1 83.38 22 LYS B O 1
ATOM 1488 N N . PHE B 1 23 ? -12.758 1.677 -1.274 1 82.31 23 PHE B N 1
ATOM 1489 C CA . PHE B 1 23 ? -12.531 0.483 -0.467 1 82.31 23 PHE B CA 1
ATOM 1490 C C . PHE B 1 23 ? -13.078 0.674 0.943 1 82.31 23 PHE B C 1
ATOM 1492 O O . PHE B 1 23 ? -13.141 -0.278 1.724 1 82.31 23 PHE B O 1
ATOM 1499 N N . VAL B 1 24 ? -13.461 1.808 1.312 1 85.5 24 VAL B N 1
ATOM 1500 C CA . VAL B 1 24 ? -13.766 2.107 2.707 1 85.5 24 VAL B CA 1
ATOM 1501 C C . VAL B 1 24 ? -15.18 1.638 3.037 1 85.5 24 VAL B C 1
ATOM 1503 O O . VAL B 1 24 ? -16.062 1.663 2.18 1 85.5 24 VAL B O 1
ATOM 1506 N N . ASN B 1 25 ? -15.344 1.114 4.176 1 82.12 25 ASN B N 1
ATOM 1507 C CA . ASN B 1 25 ? -16.625 0.59 4.66 1 82.12 25 ASN B CA 1
ATOM 1508 C C . ASN B 1 25 ? -17.297 1.566 5.613 1 82.12 25 ASN B C 1
ATOM 1510 O O . ASN B 1 25 ? -16.672 2.514 6.09 1 82.12 25 ASN B O 1
ATOM 1514 N N . LYS B 1 26 ? -18.578 1.185 5.777 1 83.31 26 LYS B N 1
ATOM 1515 C CA . LYS B 1 26 ? -19.281 1.894 6.844 1 83.31 26 LYS B CA 1
ATOM 1516 C C . LYS B 1 26 ? -18.594 1.678 8.188 1 83.31 26 LYS B C 1
ATOM 1518 O O . LYS B 1 26 ? -18.188 0.56 8.516 1 83.31 26 LYS B O 1
ATOM 1523 N N . GLY B 1 27 ? -18.391 2.738 8.93 1 86.56 27 GLY B N 1
ATOM 1524 C CA . GLY B 1 27 ? -17.781 2.645 10.25 1 86.56 27 GLY B CA 1
ATOM 1525 C C . GLY B 1 27 ? -16.297 2.941 10.25 1 86.56 27 GLY B C 1
ATOM 1526 O O . GLY B 1 27 ? -15.703 3.137 11.312 1 86.56 27 GLY B O 1
ATOM 1527 N N . ASP B 1 28 ? -15.758 3.016 9.047 1 90.25 28 ASP B N 1
ATOM 1528 C CA . ASP B 1 28 ? -14.344 3.371 8.977 1 90.25 28 ASP B CA 1
ATOM 1529 C C . ASP B 1 28 ? -14.133 4.844 9.32 1 90.25 28 ASP B C 1
ATOM 1531 O O . ASP B 1 28 ? -15.062 5.648 9.234 1 90.25 28 ASP B O 1
ATOM 1535 N N . GLU B 1 29 ? -12.914 5.121 9.805 1 93.19 29 GLU B N 1
ATOM 1536 C CA . GLU B 1 29 ? -12.508 6.496 10.078 1 93.19 29 GLU B CA 1
ATOM 1537 C C . GLU B 1 29 ? -11.461 6.973 9.078 1 93.19 29 GLU B C 1
ATOM 1539 O O . GLU B 1 29 ? -10.477 6.273 8.82 1 93.19 29 GLU B O 1
ATOM 1544 N N . LEU B 1 30 ? -11.766 8.141 8.547 1 94.31 30 LEU B N 1
ATOM 1545 C CA . LEU B 1 30 ? -10.883 8.711 7.531 1 94.31 30 LEU B CA 1
ATOM 1546 C C . LEU B 1 30 ? -10.164 9.945 8.078 1 94.31 30 LEU B C 1
ATOM 1548 O O . LEU B 1 30 ? -10.805 10.898 8.516 1 94.31 30 LEU B O 1
ATOM 1552 N N . TYR B 1 31 ? -8.852 9.859 8.109 1 94.69 31 TYR B N 1
ATOM 1553 C CA . TYR B 1 31 ? -8.016 10.992 8.484 1 94.69 31 TYR B CA 1
ATOM 1554 C C . TYR B 1 31 ? -7.312 11.578 7.258 1 94.69 31 TYR B C 1
ATOM 1556 O O . TYR B 1 31 ? -6.348 11 6.754 1 94.69 31 TYR B O 1
ATOM 1564 N N . PHE B 1 32 ? -7.863 12.711 6.797 1 95.06 32 PHE B N 1
ATOM 1565 C CA . PHE B 1 32 ? -7.148 13.453 5.762 1 95.06 32 PHE B CA 1
ATOM 1566 C C . PHE B 1 32 ? -6.012 14.266 6.371 1 95.06 32 PHE B C 1
ATOM 1568 O O . PHE B 1 32 ? -6.223 15 7.336 1 95.06 32 PHE B O 1
ATOM 1575 N N . VAL B 1 33 ? -4.793 14.102 5.773 1 95.56 33 VAL B N 1
ATOM 1576 C CA . VAL B 1 33 ? -3.678 14.812 6.383 1 95.56 33 VAL B CA 1
ATOM 1577 C C . VAL B 1 33 ? -2.846 15.492 5.301 1 95.56 33 VAL B C 1
ATOM 1579 O O . VAL B 1 33 ? -2.646 14.938 4.219 1 95.56 33 VAL B O 1
ATOM 1582 N N . SER B 1 34 ? -2.455 16.672 5.547 1 93.5 34 SER B N 1
ATOM 1583 C CA . SER B 1 34 ? -1.462 17.391 4.762 1 93.5 34 SER B CA 1
ATOM 1584 C C . SER B 1 34 ? -0.365 17.969 5.648 1 93.5 34 SER B C 1
ATOM 1586 O O . SER B 1 34 ? -0.647 18.516 6.711 1 93.5 34 SER B O 1
ATOM 1588 N N . VAL B 1 35 ? 0.853 17.75 5.219 1 92 35 VAL B N 1
ATOM 1589 C CA . VAL B 1 35 ? 2.014 18.266 5.934 1 92 35 VAL B CA 1
ATOM 1590 C C . VAL B 1 35 ? 2.666 19.375 5.117 1 92 35 VAL B C 1
ATOM 1592 O O . VAL B 1 35 ? 2.932 19.219 3.926 1 92 35 VAL B O 1
ATOM 1595 N N . TYR B 1 36 ? 2.846 20.516 5.719 1 85.19 36 TYR B N 1
ATOM 1596 C CA . TYR B 1 36 ? 3.449 21.656 5.031 1 85.19 36 TYR B CA 1
ATOM 1597 C C . TYR B 1 36 ? 4.531 22.297 5.887 1 85.19 36 TYR B C 1
ATOM 1599 O O . TYR B 1 36 ? 4.504 22.188 7.117 1 85.19 36 TYR B O 1
ATOM 1607 N N . PRO B 1 37 ? 5.5 22.891 5.219 1 82.69 37 PRO B N 1
ATOM 1608 C CA . PRO B 1 37 ? 6.559 23.531 5.992 1 82.69 37 PRO B CA 1
ATOM 1609 C C . PRO B 1 37 ? 6.051 24.734 6.801 1 82.69 37 PRO B C 1
ATOM 1611 O O . PRO B 1 37 ? 5.223 25.5 6.316 1 82.69 37 PRO B O 1
ATOM 1614 N N . PRO B 1 38 ? 6.59 24.797 8.047 1 77.69 38 PRO B N 1
ATOM 1615 C CA . PRO B 1 38 ? 6.188 25.938 8.867 1 77.69 38 PRO B CA 1
ATOM 1616 C C . PRO B 1 38 ? 6.801 27.25 8.398 1 77.69 38 PRO B C 1
ATOM 1618 O O . PRO B 1 38 ? 7.805 27.25 7.68 1 77.69 38 PRO B O 1
ATOM 1621 N N . HIS B 1 39 ? 6.07 28.438 8.711 1 70.06 39 HIS B N 1
ATOM 1622 C CA . HIS B 1 39 ? 6.652 29.766 8.477 1 70.06 39 HIS B CA 1
ATOM 1623 C C . HIS B 1 39 ? 7.957 29.922 9.25 1 70.06 39 HIS B C 1
ATOM 1625 O O . HIS B 1 39 ? 8.078 29.453 10.383 1 70.06 39 HIS B O 1
ATOM 1631 N N . PRO B 1 40 ? 9.008 30.297 8.508 1 59.34 40 PRO B N 1
ATOM 1632 C CA . PRO B 1 40 ? 10.219 30.609 9.273 1 59.34 40 PRO B CA 1
ATOM 1633 C C . PRO B 1 40 ? 9.961 31.594 10.406 1 59.34 40 PRO B C 1
ATOM 1635 O O . PRO B 1 40 ? 9.133 32.5 10.273 1 59.34 40 PRO B O 1
ATOM 1638 N N . ASN B 1 41 ? 9.773 31.156 11.602 1 54.12 41 ASN B N 1
ATOM 1639 C CA . ASN B 1 41 ? 9.688 32.156 12.664 1 54.12 41 ASN B CA 1
ATOM 1640 C C . ASN B 1 41 ? 10.938 33.031 12.727 1 54.12 41 ASN B C 1
ATOM 1642 O O . ASN B 1 41 ? 12.047 32.531 12.906 1 54.12 41 ASN B O 1
ATOM 1646 N N . PRO B 1 42 ? 10.859 34.25 12.195 1 49.31 42 PRO B N 1
ATOM 1647 C CA . PRO B 1 42 ? 12.031 35.125 12.312 1 49.31 42 PRO B CA 1
ATOM 1648 C C . PRO B 1 42 ? 12.648 35.094 13.711 1 49.31 42 PRO B C 1
ATOM 1650 O O . PRO B 1 42 ? 13.859 35.25 13.859 1 49.31 42 PRO B O 1
ATOM 1653 N N . ASN B 1 43 ? 11.844 35.375 14.734 1 47.44 43 ASN B N 1
ATOM 1654 C CA . ASN B 1 43 ? 12.422 35.5 16.062 1 47.44 43 ASN B CA 1
ATOM 1655 C C . ASN B 1 43 ? 12.93 34.156 16.594 1 47.44 43 ASN B C 1
ATOM 1657 O O . ASN B 1 43 ? 13.328 34.062 17.75 1 47.44 43 ASN B O 1
ATOM 1661 N N . GLU B 1 44 ? 12.594 33.062 16.031 1 44.56 44 GLU B N 1
ATOM 1662 C CA . GLU B 1 44 ? 13.086 31.812 16.594 1 44.56 44 GLU B CA 1
ATOM 1663 C C . GLU B 1 44 ? 14.594 31.672 16.391 1 44.56 44 GLU B C 1
ATOM 1665 O O . GLU B 1 44 ? 15.086 31.719 15.258 1 44.56 44 GLU B O 1
ATOM 1670 N N . ASN B 1 45 ? 15.438 32.25 17.312 1 39.75 45 ASN B N 1
ATOM 1671 C CA . ASN B 1 45 ? 16.844 31.922 17.453 1 39.75 45 ASN B CA 1
ATOM 1672 C C . ASN B 1 45 ? 17.141 30.484 17.047 1 39.75 45 ASN B C 1
ATOM 1674 O O . ASN B 1 45 ? 16.297 29.609 17.188 1 39.75 45 ASN B O 1
ATOM 1678 N N . ASN B 1 46 ? 18.25 30.234 16.188 1 39.88 46 ASN B N 1
ATOM 1679 C CA . ASN B 1 46 ? 18.875 28.984 15.781 1 39.88 46 ASN B CA 1
ATOM 1680 C C . ASN B 1 46 ? 18.812 27.953 16.891 1 39.88 46 ASN B C 1
ATOM 1682 O O . ASN B 1 46 ? 19.844 27.547 17.438 1 39.88 46 ASN B O 1
ATOM 1686 N N . GLU B 1 47 ? 18.094 28.188 17.969 1 39.41 47 GLU B N 1
ATOM 1687 C CA . GLU B 1 47 ? 18.344 27.109 18.906 1 39.41 47 GLU B CA 1
ATOM 1688 C C . GLU B 1 47 ? 18.094 25.75 18.266 1 39.41 47 GLU B C 1
ATOM 1690 O O . GLU B 1 47 ? 17.219 25.609 17.406 1 39.41 47 GLU B O 1
ATOM 1695 N N . PRO B 1 48 ? 19.203 24.953 18.359 1 38.38 48 PRO B N 1
ATOM 1696 C CA . PRO B 1 48 ? 19.125 23.594 17.828 1 38.38 48 PRO B CA 1
ATOM 1697 C C . PRO B 1 48 ? 17.781 22.938 18.047 1 38.38 48 PRO B C 1
ATOM 1699 O O . PRO B 1 48 ? 17.172 23.109 19.109 1 38.38 48 PRO B O 1
ATOM 1702 N N . ILE B 1 49 ? 16.953 22.828 17.047 1 37.06 49 ILE B N 1
ATOM 1703 C CA . ILE B 1 49 ? 15.719 22.062 17.141 1 37.06 49 ILE B CA 1
ATOM 1704 C C . ILE B 1 49 ? 15.945 20.828 18.016 1 37.06 49 ILE B C 1
ATOM 1706 O O . ILE B 1 49 ? 16.75 19.969 17.688 1 37.06 49 ILE B O 1
ATOM 1710 N N . ASP B 1 50 ? 16.188 21.031 19.312 1 34.38 50 ASP B N 1
ATOM 1711 C CA . ASP B 1 50 ? 16.25 19.844 20.188 1 34.38 50 ASP B CA 1
ATOM 1712 C C . ASP B 1 50 ? 15.266 18.781 19.734 1 34.38 50 ASP B C 1
ATOM 1714 O O . ASP B 1 50 ? 14.281 19.078 19.062 1 34.38 50 ASP B O 1
ATOM 1718 N N . SER B 1 51 ? 15.727 17.531 19.734 1 36.59 51 SER B N 1
ATOM 1719 C CA . SER B 1 51 ? 15 16.297 19.484 1 36.59 51 SER B CA 1
ATOM 1720 C C . SER B 1 51 ? 13.531 16.422 19.891 1 36.59 51 SER B C 1
ATOM 1722 O O . SER B 1 51 ? 12.695 15.633 19.453 1 36.59 51 SER B O 1
ATOM 1724 N N . SER B 1 52 ? 13.266 17.219 20.906 1 36.97 52 SER B N 1
ATOM 1725 C CA . SER B 1 52 ? 11.914 17.359 21.438 1 36.97 52 SER B CA 1
ATOM 1726 C C . SER B 1 52 ? 11 18.062 20.453 1 36.97 52 SER B C 1
ATOM 1728 O O . SER B 1 52 ? 9.805 18.25 20.719 1 36.97 52 SER B O 1
ATOM 1730 N N . THR B 1 53 ? 11.516 18.875 19.531 1 36.12 53 THR B N 1
ATOM 1731 C CA . THR B 1 53 ? 10.812 19.719 18.578 1 36.12 53 THR B CA 1
ATOM 1732 C C . THR B 1 53 ? 10.07 18.859 17.547 1 36.12 53 THR B C 1
ATOM 1734 O O . THR B 1 53 ? 9.719 19.344 16.469 1 36.12 53 THR B O 1
ATOM 1737 N N . ILE B 1 54 ? 10.328 17.672 17.438 1 38.56 54 ILE B N 1
ATOM 1738 C CA . ILE B 1 54 ? 9.25 16.875 16.875 1 38.56 54 ILE B CA 1
ATOM 1739 C C . ILE B 1 54 ? 7.902 17.469 17.297 1 38.56 54 ILE B C 1
ATOM 1741 O O . ILE B 1 54 ? 6.848 17.016 16.828 1 38.56 54 ILE B O 1
ATOM 1745 N N . ALA B 1 55 ? 7.859 18.188 18.422 1 40.25 55 ALA B N 1
ATOM 1746 C CA . ALA B 1 55 ? 6.703 18.812 19.062 1 40.25 55 ALA B CA 1
ATOM 1747 C C . ALA B 1 55 ? 6.07 19.859 18.156 1 40.25 55 ALA B C 1
ATOM 1749 O O . ALA B 1 55 ? 4.945 20.297 18.406 1 40.25 55 ALA B O 1
ATOM 1750 N N . LYS B 1 56 ? 6.914 20.531 17.312 1 50.53 56 LYS B N 1
ATOM 1751 C CA . LYS B 1 56 ? 6.223 21.703 16.797 1 50.53 56 LYS B CA 1
ATOM 1752 C C . LYS B 1 56 ? 5.238 21.328 15.695 1 50.53 56 LYS B C 1
ATOM 1754 O O . LYS B 1 56 ? 5.07 22.062 14.727 1 50.53 56 LYS B O 1
ATOM 1759 N N . MET B 1 57 ? 5.047 20.016 15.617 1 57.38 57 MET B N 1
ATOM 1760 C CA . MET B 1 57 ? 3.9 19.719 14.758 1 57.38 57 MET B CA 1
ATOM 1761 C C . MET B 1 57 ? 2.625 20.328 15.32 1 57.38 57 MET B C 1
ATOM 1763 O O . MET B 1 57 ? 2.311 20.156 16.5 1 57.38 57 MET B O 1
ATOM 1767 N N . VAL B 1 58 ? 2.377 21.422 14.734 1 63.44 58 VAL B N 1
ATOM 1768 C CA . VAL B 1 58 ? 1.037 21.891 15.07 1 63.44 58 VAL B CA 1
ATOM 1769 C C . VAL B 1 58 ? 0.001 21.156 14.234 1 63.44 58 VAL B C 1
ATOM 1771 O O . VAL B 1 58 ? 0.037 21.203 13 1 63.44 58 VAL B O 1
ATOM 1774 N N . ILE B 1 59 ? -0.629 20.188 14.922 1 71.81 59 ILE B N 1
ATOM 1775 C CA . ILE B 1 59 ? -1.716 19.469 14.258 1 71.81 59 ILE B CA 1
ATOM 1776 C C . ILE B 1 59 ? -3.037 20.188 14.516 1 71.81 59 ILE B C 1
ATOM 1778 O O . ILE B 1 59 ? -3.443 20.359 15.672 1 71.81 59 ILE B O 1
ATOM 1782 N N . GLU B 1 60 ? -3.447 20.797 13.477 1 72.19 60 GLU B N 1
ATOM 1783 C CA . GLU B 1 60 ? -4.797 21.344 13.523 1 72.19 60 GLU B CA 1
ATOM 1784 C C . GLU B 1 60 ? -5.824 20.344 13.008 1 72.19 60 GLU B C 1
ATOM 1786 O O . GLU B 1 60 ? -5.738 19.891 11.867 1 72.19 60 GLU B O 1
ATOM 1791 N N . MET B 1 61 ? -6.621 19.828 13.938 1 74.94 61 MET B N 1
ATOM 1792 C CA . MET B 1 61 ? -7.672 18.891 13.57 1 74.94 61 MET B CA 1
ATOM 1793 C C . MET B 1 61 ? -9.023 19.578 13.469 1 74.94 61 MET B C 1
ATOM 1795 O O . MET B 1 61 ? -9.359 20.422 14.312 1 74.94 61 MET B O 1
ATOM 1799 N N . PHE B 1 62 ? -9.688 19.328 12.352 1 71.88 62 PHE B N 1
ATOM 1800 C CA . PHE B 1 62 ? -11.047 19.828 12.188 1 71.88 62 PHE B CA 1
ATOM 1801 C C . PHE B 1 62 ? -11.992 18.688 11.812 1 71.88 62 PHE B C 1
ATOM 1803 O O . PHE B 1 62 ? -11.586 17.719 11.172 1 71.88 62 PHE B O 1
ATOM 1810 N N . SER B 1 63 ? -13.266 18.609 12.531 1 67.44 63 SER B N 1
ATOM 1811 C CA . SER B 1 63 ? -14.289 17.641 12.156 1 67.44 63 SER B CA 1
ATOM 1812 C C . SER B 1 63 ? -14.953 18.016 10.836 1 67.44 63 SER B C 1
ATOM 1814 O O . SER B 1 63 ? -15.664 17.203 10.242 1 67.44 63 SER B O 1
ATOM 1816 N N . GLY B 1 64 ? -14.648 19.312 10.414 1 64.5 64 GLY B N 1
ATOM 1817 C CA . GLY B 1 64 ? -15.102 19.875 9.148 1 64.5 64 GLY B CA 1
ATOM 1818 C C . GLY B 1 64 ? -14 20.562 8.375 1 64.5 64 GLY B C 1
ATOM 1819 O O . GLY B 1 64 ? -12.836 20.516 8.766 1 64.5 64 GLY B O 1
ATOM 1820 N N . VAL B 1 65 ? -14.336 20.984 7.227 1 65.19 65 VAL B N 1
ATOM 1821 C CA . VAL B 1 65 ? -13.32 21.672 6.434 1 65.19 65 VAL B CA 1
ATOM 1822 C C . VAL B 1 65 ? -13.031 23.047 7.031 1 65.19 65 VAL B C 1
ATOM 1824 O O . VAL B 1 65 ? -13.953 23.828 7.289 1 65.19 65 VAL B O 1
ATOM 1827 N N . PRO B 1 66 ? -11.75 23.172 7.402 1 62.19 66 PRO B N 1
ATOM 1828 C CA . PRO B 1 66 ? -11.453 24.531 7.859 1 62.19 66 PRO B CA 1
ATOM 1829 C C . PRO B 1 66 ? -11.805 25.594 6.82 1 62.19 66 PRO B C 1
ATOM 1831 O O . PRO B 1 66 ? -11.758 25.328 5.617 1 62.19 66 PRO B O 1
ATOM 1834 N N . ASP B 1 67 ? -12.469 26.688 7.281 1 57.62 67 ASP B N 1
ATOM 1835 C CA . ASP B 1 67 ? -12.711 27.812 6.395 1 57.62 67 ASP B CA 1
ATOM 1836 C C . ASP B 1 67 ? -11.406 28.328 5.773 1 57.62 67 ASP B C 1
ATOM 1838 O O . ASP B 1 67 ? -10.367 28.359 6.441 1 57.62 67 ASP B O 1
ATOM 1842 N N . LEU B 1 68 ? -11.406 28.281 4.5 1 54.53 68 LEU B N 1
ATOM 1843 C CA . LEU B 1 68 ? -10.25 28.906 3.865 1 54.53 68 LEU B CA 1
ATOM 1844 C C . LEU B 1 68 ? -10.016 30.297 4.426 1 54.53 68 LEU B C 1
ATOM 1846 O O . LEU B 1 68 ? -10.93 31.141 4.438 1 54.53 68 LEU B O 1
ATOM 1850 N N . VAL B 1 69 ? -9.477 30.469 5.473 1 47.16 69 VAL B N 1
ATOM 1851 C CA . VAL B 1 69 ? -9.188 31.828 5.902 1 47.16 69 VAL B CA 1
ATOM 1852 C C . VAL B 1 69 ? -8.492 32.594 4.777 1 47.16 69 VAL B C 1
ATOM 1854 O O . VAL B 1 69 ? -7.629 32.031 4.086 1 47.16 69 VAL B O 1
ATOM 1857 N N . ASP B 1 70 ? -9.234 33.688 4.273 1 42.19 70 ASP B N 1
ATOM 1858 C CA . ASP B 1 70 ? -8.609 34.625 3.348 1 42.19 70 ASP B CA 1
ATOM 1859 C C . ASP B 1 70 ? -7.199 35 3.805 1 42.19 70 ASP B C 1
ATOM 1861 O O . ASP B 1 70 ? -7.004 35.438 4.938 1 42.19 70 ASP B O 1
ATOM 1865 N N . PRO B 1 71 ? -6.262 34.375 3.254 1 44.28 71 PRO B N 1
ATOM 1866 C CA . PRO B 1 71 ? -4.969 34.938 3.639 1 44.28 71 PRO B CA 1
ATOM 1867 C C . PRO B 1 71 ? -5.008 36.469 3.752 1 44.28 71 PRO B C 1
ATOM 1869 O O . PRO B 1 71 ? -5.379 37.156 2.797 1 44.28 71 PRO B O 1
ATOM 1872 N N . ASP B 1 72 ? -5.613 37.156 4.664 1 38.16 72 ASP B N 1
ATOM 1873 C CA . ASP B 1 72 ? -5.441 38.625 4.723 1 38.16 72 ASP B CA 1
ATOM 1874 C C . ASP B 1 72 ? -4.176 39.062 3.99 1 38.16 72 ASP B C 1
ATOM 1876 O O . ASP B 1 72 ? -3.119 38.438 4.148 1 38.16 72 ASP B O 1
ATOM 1880 N N . GLU B 1 73 ? -4.367 39.844 2.857 1 37.19 73 GLU B N 1
ATOM 1881 C CA . GLU B 1 73 ? -3.533 40.625 1.949 1 37.19 73 GLU B CA 1
ATOM 1882 C C . GLU B 1 73 ? -2.391 41.281 2.697 1 37.19 73 GLU B C 1
ATOM 1884 O O . GLU B 1 73 ? -1.531 41.938 2.082 1 37.19 73 GLU B O 1
ATOM 1889 N N . GLU B 1 74 ? -2.752 41.719 3.992 1 39.5 74 GLU B N 1
ATOM 1890 C CA . GLU B 1 74 ? -1.865 42.812 4.363 1 39.5 74 GLU B CA 1
ATOM 1891 C C . GLU B 1 74 ? -0.4 42.438 4.164 1 39.5 74 GLU B C 1
ATOM 1893 O O . GLU B 1 74 ? 0.349 43.156 3.496 1 39.5 74 GLU B O 1
ATOM 1898 N N . LYS B 1 75 ? 0.355 42.531 5.422 1 41.91 75 LYS B N 1
ATOM 1899 C CA . LYS B 1 75 ? 1.79 42.812 5.441 1 41.91 75 LYS B CA 1
ATOM 1900 C C . LYS B 1 75 ? 2.576 41.625 4.859 1 41.91 75 LYS B C 1
ATOM 1902 O O . LYS B 1 75 ? 3.051 40.781 5.602 1 41.91 75 LYS B O 1
ATOM 1907 N N . LEU B 1 76 ? 2.123 41 3.854 1 41.31 76 LEU B N 1
ATOM 1908 C CA . LEU B 1 76 ? 2.826 40 3.035 1 41.31 76 LEU B CA 1
ATOM 1909 C C . LEU B 1 76 ? 4.188 40.531 2.598 1 41.31 76 LEU B C 1
ATOM 1911 O O . LEU B 1 76 ? 4.402 40.812 1.412 1 41.31 76 LEU B O 1
ATOM 1915 N N . ALA B 1 77 ? 4.727 41.281 3.318 1 36.19 77 ALA B N 1
ATOM 1916 C CA . ALA B 1 77 ? 6.125 41.438 2.928 1 36.19 77 ALA B CA 1
ATOM 1917 C C . ALA B 1 77 ? 6.676 40.156 2.328 1 36.19 77 ALA B C 1
ATOM 1919 O O . ALA B 1 77 ? 6.066 39.094 2.463 1 36.19 77 ALA B O 1
ATOM 1920 N N . LYS B 1 78 ? 8.117 39.906 2.383 1 46.41 78 LYS B N 1
ATOM 1921 C CA . LYS B 1 78 ? 9.281 39.594 1.564 1 46.41 78 LYS B CA 1
ATOM 1922 C C . LYS B 1 78 ? 9.445 38.062 1.423 1 46.41 78 LYS B C 1
ATOM 1924 O O . LYS B 1 78 ? 9.891 37.594 0.379 1 46.41 78 LYS B O 1
ATOM 1929 N N . ASN B 1 79 ? 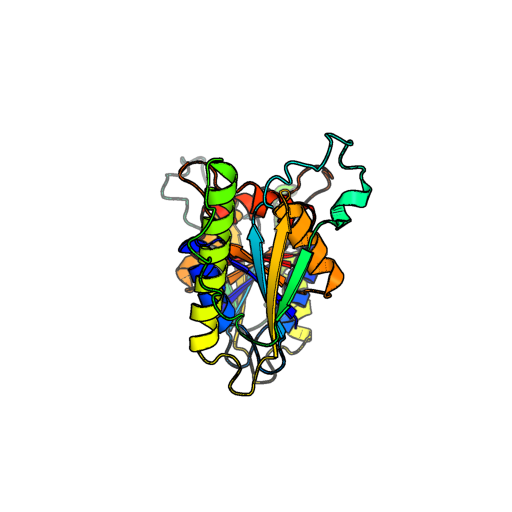9.648 37.125 2.42 1 57.16 79 ASN B N 1
ATOM 1930 C CA . ASN B 1 79 ? 10.594 36.031 2.219 1 57.16 79 ASN B CA 1
ATOM 1931 C C . ASN B 1 79 ? 9.938 34.844 1.505 1 57.16 79 ASN B C 1
ATOM 1933 O O . ASN B 1 79 ? 8.758 34.562 1.719 1 57.16 79 ASN B O 1
ATOM 1937 N N . GLU B 1 80 ? 10.344 34.5 0.279 1 63.5 80 GLU B N 1
ATOM 1938 C CA . GLU B 1 80 ? 10.07 33.344 -0.587 1 63.5 80 GLU B CA 1
ATOM 1939 C C . GLU B 1 80 ? 9.602 32.125 0.223 1 63.5 80 GLU B C 1
ATOM 1941 O O . GLU B 1 80 ? 8.703 31.406 -0.203 1 63.5 80 GLU B O 1
ATOM 1946 N N . GLN B 1 81 ? 9.922 32.156 1.438 1 65.19 81 GLN B N 1
ATOM 1947 C CA . GLN B 1 81 ? 9.602 30.984 2.26 1 65.19 81 GLN B CA 1
ATOM 1948 C C . GLN B 1 81 ? 8.18 31.078 2.811 1 65.19 81 GLN B C 1
ATOM 1950 O O . GLN B 1 81 ? 7.477 30.062 2.893 1 65.19 81 GLN B O 1
ATOM 1955 N N . ILE B 1 82 ? 7.793 32.25 3.174 1 65.38 82 ILE B N 1
ATOM 1956 C CA . ILE B 1 82 ? 6.457 32.469 3.719 1 65.38 82 ILE B CA 1
ATOM 1957 C C . ILE B 1 82 ? 5.414 32.25 2.629 1 65.38 82 ILE B C 1
ATOM 1959 O O . ILE B 1 82 ? 4.391 31.594 2.867 1 65.38 82 ILE B O 1
ATOM 1963 N N . ILE B 1 83 ? 5.824 32.656 1.483 1 68.44 83 ILE B N 1
ATOM 1964 C CA . ILE B 1 83 ? 4.918 32.531 0.35 1 68.44 83 ILE B CA 1
ATOM 1965 C C . ILE B 1 83 ? 4.73 31.047 0.02 1 68.44 83 ILE B C 1
ATOM 1967 O O . ILE B 1 83 ? 3.605 30.594 -0.196 1 68.44 83 ILE B O 1
ATOM 1971 N N . ASN B 1 84 ? 5.801 30.391 0.075 1 72.56 84 ASN B N 1
ATOM 1972 C CA . ASN B 1 84 ? 5.742 28.969 -0.245 1 72.56 84 ASN B CA 1
ATOM 1973 C C . ASN B 1 84 ? 4.941 28.188 0.796 1 72.56 84 ASN B C 1
ATOM 1975 O O . ASN B 1 84 ? 4.148 27.312 0.448 1 72.56 84 ASN B O 1
ATOM 1979 N N . SER B 1 85 ? 5.16 28.5 1.973 1 72.88 85 SER B N 1
ATOM 1980 C CA . SER B 1 85 ? 4.418 27.844 3.041 1 72.88 85 SER B CA 1
ATOM 1981 C C . SER B 1 85 ? 2.922 28.125 2.93 1 72.88 85 SER B C 1
ATOM 1983 O O . SER B 1 85 ? 2.105 27.219 3.059 1 72.88 85 SER B O 1
ATOM 1985 N N . ASN B 1 86 ? 2.656 29.312 2.641 1 71.19 86 ASN B N 1
ATOM 1986 C CA . ASN B 1 86 ? 1.256 29.688 2.504 1 71.19 86 ASN B CA 1
ATOM 1987 C C . ASN B 1 86 ? 0.597 29 1.316 1 71.19 86 ASN B C 1
ATOM 1989 O O . ASN B 1 86 ? -0.546 28.547 1.412 1 71.19 86 ASN B O 1
ATOM 1993 N N . HIS B 1 87 ? 1.348 28.969 0.262 1 79.81 87 HIS B N 1
ATOM 1994 C CA . HIS B 1 87 ? 0.827 28.312 -0.93 1 79.81 87 HIS B CA 1
ATOM 1995 C C . HIS B 1 87 ? 0.535 26.828 -0.66 1 79.81 87 HIS B C 1
ATOM 1997 O O . HIS B 1 87 ? -0.51 26.328 -1.065 1 79.81 87 HIS B O 1
ATOM 2003 N N . LYS B 1 88 ? 1.371 26.219 0.052 1 81.25 88 LYS B N 1
ATOM 2004 C CA . LYS B 1 88 ? 1.193 24.797 0.345 1 81.25 88 LYS B CA 1
ATOM 2005 C C . LYS B 1 88 ? 0.03 24.578 1.307 1 81.25 88 LYS B C 1
ATOM 2007 O O . LYS B 1 88 ? -0.719 23.609 1.17 1 81.25 88 LYS B O 1
ATOM 2012 N N . LYS B 1 89 ? -0.049 25.422 2.17 1 79.56 89 LYS B N 1
ATOM 2013 C CA . LYS B 1 89 ? -1.181 25.359 3.09 1 79.56 89 LYS B CA 1
ATOM 2014 C C . LYS B 1 89 ? -2.504 25.531 2.35 1 79.56 89 LYS B C 1
ATOM 2016 O O . LYS B 1 89 ? -3.457 24.781 2.592 1 79.56 89 LYS B O 1
ATOM 2021 N N . VAL B 1 90 ? -2.504 26.469 1.497 1 81.12 90 VAL B N 1
ATOM 2022 C CA . VAL B 1 90 ? -3.715 26.75 0.731 1 81.12 90 VAL B CA 1
ATOM 2023 C C . VAL B 1 90 ? -4.074 25.531 -0.12 1 81.12 90 VAL B C 1
ATOM 2025 O O . VAL B 1 90 ? -5.242 25.141 -0.185 1 81.12 90 VAL B O 1
ATOM 2028 N N . ASN B 1 91 ? -3.098 24.953 -0.761 1 86.94 91 ASN B N 1
ATOM 2029 C CA . ASN B 1 91 ? -3.332 23.766 -1.561 1 86.94 91 ASN B CA 1
ATOM 2030 C C . ASN B 1 91 ? -3.91 22.625 -0.718 1 86.94 91 ASN B C 1
ATOM 2032 O O . ASN B 1 91 ? -4.812 21.922 -1.161 1 86.94 91 ASN B O 1
ATOM 2036 N N . ALA B 1 92 ? -3.371 22.531 0.434 1 85.12 92 ALA B N 1
ATOM 2037 C CA . ALA B 1 92 ? -3.871 21.516 1.349 1 85.12 92 ALA B CA 1
ATOM 2038 C C . ALA B 1 92 ? -5.348 21.734 1.664 1 85.12 92 ALA B C 1
ATOM 2040 O O . ALA B 1 92 ? -6.145 20.781 1.632 1 85.12 92 ALA B O 1
ATOM 2041 N N . LEU B 1 93 ? -5.695 22.922 1.931 1 84.44 93 LEU B N 1
ATOM 2042 C CA . LEU B 1 93 ? -7.07 23.25 2.287 1 84.44 93 LEU B CA 1
ATOM 2043 C C . LEU B 1 93 ? -8.008 23.031 1.103 1 84.44 93 LEU B C 1
ATOM 2045 O O . LEU B 1 93 ? -9.141 22.594 1.277 1 84.44 93 LEU B O 1
ATOM 2049 N N . GLU B 1 94 ? -7.48 23.359 -0.052 1 89.31 94 GLU B N 1
ATOM 2050 C CA . GLU B 1 94 ? -8.266 23.094 -1.255 1 89.31 94 GLU B CA 1
ATOM 2051 C C . GLU B 1 94 ? -8.555 21.609 -1.421 1 89.31 94 GLU B C 1
ATOM 2053 O O . GLU B 1 94 ? -9.664 21.234 -1.802 1 89.31 94 GLU B O 1
ATOM 2058 N N . GLU B 1 95 ? -7.617 20.859 -1.138 1 91.75 95 GLU B N 1
ATOM 2059 C CA . GLU B 1 95 ? -7.812 19.406 -1.213 1 91.75 95 GLU B CA 1
ATOM 2060 C C . GLU B 1 95 ? -8.852 18.938 -0.197 1 91.75 95 GLU B C 1
ATOM 2062 O O . GLU B 1 95 ? -9.703 18.109 -0.512 1 91.75 95 GLU B O 1
ATOM 2067 N N . PHE B 1 96 ? -8.789 19.453 0.993 1 89.94 96 PHE B N 1
ATOM 2068 C CA . PHE B 1 96 ? -9.75 19.078 2.021 1 89.94 96 PHE B CA 1
ATOM 2069 C C . PHE B 1 96 ? -11.164 19.469 1.599 1 89.94 96 PHE B C 1
ATOM 2071 O O . PHE B 1 96 ? -12.102 18.672 1.763 1 89.94 96 PHE B O 1
ATOM 2078 N N . HIS B 1 97 ? -11.234 20.625 1.027 1 88.12 97 HIS B N 1
ATOM 2079 C CA . HIS B 1 97 ? -12.531 21.094 0.556 1 88.12 97 HIS B CA 1
ATOM 2080 C C . HIS B 1 97 ? -13.07 20.203 -0.558 1 88.12 97 HIS B C 1
ATOM 2082 O O . HIS B 1 97 ? -14.266 19.891 -0.598 1 88.12 97 HIS B O 1
ATOM 2088 N N . TYR B 1 98 ? -12.195 19.844 -1.415 1 91.06 98 TYR B N 1
ATOM 2089 C CA . TYR B 1 98 ? -12.555 18.953 -2.512 1 91.06 98 TYR B CA 1
ATOM 2090 C C . TYR B 1 98 ? -13.203 17.672 -1.984 1 91.06 98 TYR B C 1
ATOM 2092 O O . TYR B 1 98 ? -14.266 17.266 -2.457 1 91.06 98 TYR B O 1
ATOM 2100 N N . PHE B 1 99 ? -12.648 17.109 -0.973 1 91.5 99 PHE B N 1
ATOM 2101 C CA . PHE B 1 99 ? -13.148 15.836 -0.472 1 91.5 99 PHE B CA 1
ATOM 2102 C C . PHE B 1 99 ? -14.336 16.047 0.458 1 91.5 99 PHE B C 1
ATOM 2104 O O . PHE B 1 99 ? -15.227 15.203 0.541 1 91.5 99 PHE B O 1
ATOM 2111 N N . ASN B 1 100 ? -14.406 17.125 1.151 1 86.62 100 ASN B N 1
ATOM 2112 C CA . ASN B 1 100 ? -15.57 17.453 1.971 1 86.62 100 ASN B CA 1
ATOM 2113 C C . ASN B 1 100 ? -16.828 17.578 1.122 1 86.62 100 ASN B C 1
ATOM 2115 O O . ASN B 1 100 ? -17.922 17.203 1.555 1 86.62 100 ASN B O 1
ATOM 2119 N N . ASN B 1 101 ? -16.609 18.156 -0.021 1 85.94 101 ASN B N 1
ATOM 2120 C CA . ASN B 1 101 ? -17.734 18.391 -0.917 1 85.94 101 ASN B CA 1
ATOM 2121 C C . ASN B 1 101 ? -18.281 17.094 -1.507 1 85.94 101 ASN B C 1
ATOM 2123 O O . ASN B 1 101 ? -19.391 17.062 -2.035 1 85.94 101 ASN B O 1
ATOM 2127 N N . LYS B 1 102 ? -17.516 16.109 -1.451 1 82.81 102 LYS B N 1
ATOM 2128 C CA . LYS B 1 102 ? -17.953 14.82 -1.968 1 82.81 102 LYS B CA 1
ATOM 2129 C C . LYS B 1 102 ? -18.891 14.125 -0.983 1 82.81 102 LYS B C 1
ATOM 2131 O O . LYS B 1 102 ? -19.453 13.07 -1.289 1 82.81 102 LYS B O 1
ATOM 2136 N N . ASN B 1 103 ? -19.219 14.766 0.114 1 72.94 103 ASN B N 1
ATOM 2137 C CA . ASN B 1 103 ? -20.172 14.305 1.123 1 72.94 103 ASN B CA 1
ATOM 2138 C C . ASN B 1 103 ? -19.906 12.852 1.518 1 72.94 103 ASN B C 1
ATOM 2140 O O . ASN B 1 103 ? -20.812 12.023 1.505 1 72.94 103 ASN B O 1
ATOM 2144 N N . LEU B 1 104 ? -18.688 12.555 1.796 1 72.06 104 LEU B N 1
ATOM 2145 C CA . LEU B 1 104 ? -18.266 11.219 2.201 1 72.06 104 LEU B CA 1
ATOM 2146 C C . LEU B 1 104 ? -18.891 10.836 3.537 1 72.06 104 LEU B C 1
ATOM 2148 O O . LEU B 1 104 ? -18.984 9.648 3.861 1 72.06 104 LEU B O 1
ATOM 2152 N N . SER B 1 105 ? -19.297 11.945 4.398 1 61.78 105 SER B N 1
ATOM 2153 C CA . SER B 1 105 ? -19.859 11.734 5.73 1 61.78 105 SER B CA 1
ATOM 2154 C C . SER B 1 105 ? -21.25 11.141 5.648 1 61.78 105 SER B C 1
ATOM 2156 O O . SER B 1 105 ? -21.797 10.664 6.652 1 61.78 105 SER B O 1
ATOM 2158 N N . ASN B 1 106 ? -21.812 11.148 4.363 1 51.62 106 ASN B N 1
ATOM 2159 C CA . ASN B 1 106 ? -23.234 10.812 4.355 1 51.62 106 ASN B CA 1
ATOM 2160 C C . ASN B 1 106 ? -23.516 9.492 5.059 1 51.62 106 ASN B C 1
ATOM 2162 O O . ASN B 1 106 ? -24.031 8.555 4.449 1 51.62 106 ASN B O 1
ATOM 2166 N N . ASP B 1 107 ? -23.203 9.367 6.426 1 57.28 107 ASP B N 1
ATOM 2167 C CA . ASP B 1 107 ? -23.703 8.43 7.422 1 57.28 107 ASP B CA 1
ATOM 2168 C C . ASP B 1 107 ? -22.797 7.211 7.547 1 57.28 107 ASP B C 1
ATOM 2170 O O . ASP B 1 107 ? -23.125 6.246 8.242 1 57.28 107 ASP B O 1
ATOM 2174 N N . LYS B 1 108 ? -21.672 7.281 6.945 1 71.19 108 LYS B N 1
ATOM 2175 C CA . LYS B 1 108 ? -21.078 5.949 6.945 1 71.19 108 LYS B CA 1
ATOM 2176 C C . LYS B 1 108 ? -19.672 5.977 7.531 1 71.19 108 LYS B C 1
ATOM 2178 O O . LYS B 1 108 ? -19.297 5.098 8.312 1 71.19 108 LYS B O 1
ATOM 2183 N N . CYS B 1 109 ? -18.922 7.254 7.371 1 83.5 109 CYS B N 1
ATOM 2184 C CA . CYS B 1 109 ? -17.547 7.277 7.852 1 83.5 109 CYS B CA 1
ATOM 2185 C C . CYS B 1 109 ? -17.297 8.516 8.711 1 83.5 109 CYS B C 1
ATOM 2187 O O . CYS B 1 109 ? -17.906 9.562 8.492 1 83.5 109 CYS B O 1
ATOM 2189 N N . LYS B 1 110 ? -16.562 8.406 9.805 1 88 110 LYS B N 1
ATOM 2190 C CA . LYS B 1 110 ? -16.062 9.562 10.531 1 88 110 LYS B CA 1
ATOM 2191 C C . LYS B 1 110 ? -14.859 10.18 9.812 1 88 110 LYS B C 1
ATOM 2193 O O . LYS B 1 110 ? -13.922 9.469 9.438 1 88 110 LYS B O 1
ATOM 2198 N N . ILE B 1 111 ? -15 11.492 9.617 1 91.38 111 ILE B N 1
ATOM 2199 C CA . ILE B 1 111 ? -13.977 12.156 8.82 1 91.38 111 ILE B CA 1
ATOM 2200 C C . ILE B 1 111 ? -13.234 13.18 9.68 1 91.38 111 ILE B C 1
ATOM 2202 O O . ILE B 1 111 ? -13.859 13.953 10.406 1 91.38 111 ILE B O 1
ATOM 2206 N N . HIS B 1 112 ? -11.938 13.133 9.609 1 91.44 112 HIS B N 1
ATOM 2207 C CA . HIS B 1 112 ? -11.062 14.102 10.266 1 91.44 112 HIS B CA 1
ATOM 2208 C C . HIS B 1 112 ? -10.109 14.75 9.266 1 91.44 112 HIS B C 1
ATOM 2210 O O . HIS B 1 112 ? -9.625 14.086 8.344 1 91.44 112 HIS B O 1
ATOM 2216 N N . TYR B 1 113 ? -9.93 16.047 9.477 1 91.81 113 TYR B N 1
ATOM 2217 C CA . TYR B 1 113 ? -8.969 16.781 8.664 1 91.81 113 TYR B CA 1
ATOM 2218 C C . TYR B 1 113 ? -7.824 17.312 9.523 1 91.81 113 TYR B C 1
ATOM 2220 O O . TYR B 1 113 ? -8.055 18.016 10.508 1 91.81 113 TYR B O 1
ATOM 2228 N N . LEU B 1 114 ? -6.598 16.938 9.117 1 92.31 114 LEU B N 1
ATOM 2229 C CA . LEU B 1 114 ? -5.418 17.312 9.891 1 92.31 114 LEU B CA 1
ATOM 2230 C C . LEU B 1 114 ? -4.441 18.109 9.039 1 92.31 114 LEU B C 1
ATOM 2232 O O . LEU B 1 114 ? -4.008 17.656 7.98 1 92.31 114 LEU B O 1
ATOM 2236 N N . LEU B 1 115 ? -4.168 19.281 9.469 1 89.56 115 LEU B N 1
ATOM 2237 C CA . LEU B 1 115 ? -3.109 20.094 8.883 1 89.56 115 LEU B CA 1
ATOM 2238 C C . LEU B 1 115 ? -1.889 20.141 9.797 1 89.56 115 LEU B C 1
ATOM 2240 O O . LEU B 1 115 ? -1.992 20.531 10.961 1 89.56 115 LEU B O 1
ATOM 2244 N N . VAL B 1 116 ? -0.76 19.719 9.25 1 89.81 116 VAL B N 1
ATOM 2245 C CA . VAL B 1 116 ? 0.431 19.594 10.086 1 89.81 116 VAL B CA 1
ATOM 2246 C C . VAL B 1 116 ? 1.54 20.5 9.539 1 89.81 116 VAL B C 1
ATOM 2248 O O . VAL B 1 116 ? 1.916 20.391 8.375 1 89.81 116 VAL B O 1
ATOM 2251 N N . ALA B 1 117 ? 2.016 21.391 10.344 1 85.44 117 ALA B N 1
ATOM 2252 C CA . ALA B 1 117 ? 3.164 22.219 10 1 85.44 117 ALA B CA 1
ATOM 2253 C C . ALA B 1 117 ? 4.469 21.578 10.469 1 85.44 117 ALA B C 1
ATOM 2255 O O . ALA B 1 117 ? 4.711 21.469 11.672 1 85.44 117 ALA B O 1
ATOM 2256 N N . SER B 1 118 ? 5.262 21.078 9.492 1 87.31 118 SER B N 1
ATOM 2257 C CA . SER B 1 118 ? 6.52 20.406 9.812 1 87.31 118 SER B CA 1
ATOM 2258 C C . SER B 1 118 ? 7.418 20.297 8.578 1 87.31 118 SER B C 1
ATOM 2260 O O . SER B 1 118 ? 6.93 20.125 7.461 1 87.31 118 SER B O 1
ATOM 2262 N N . ASN B 1 119 ? 8.734 20.375 8.828 1 85.75 119 ASN B N 1
ATOM 2263 C CA . ASN B 1 119 ? 9.68 20.172 7.742 1 85.75 119 ASN B CA 1
ATOM 2264 C C . ASN B 1 119 ? 9.922 18.672 7.496 1 85.75 119 ASN B C 1
ATOM 2266 O O . ASN B 1 119 ? 10.445 18.297 6.449 1 85.75 119 ASN B O 1
ATOM 2270 N N . ASP B 1 120 ? 9.617 17.875 8.445 1 90.19 120 ASP B N 1
ATOM 2271 C CA . ASP B 1 120 ? 9.766 16.422 8.328 1 90.19 120 ASP B CA 1
ATOM 2272 C C . ASP B 1 120 ? 8.453 15.773 7.91 1 90.19 120 ASP B C 1
ATOM 2274 O O . ASP B 1 120 ? 7.703 15.281 8.75 1 90.19 120 ASP B O 1
ATOM 2278 N N . ILE B 1 121 ? 8.328 15.625 6.617 1 90.81 121 ILE B N 1
ATOM 2279 C CA . ILE B 1 121 ? 7.051 15.18 6.07 1 90.81 121 ILE B CA 1
ATOM 2280 C C . ILE B 1 121 ? 6.805 13.719 6.457 1 90.81 121 ILE B C 1
ATOM 2282 O O . ILE B 1 121 ? 5.785 13.398 7.07 1 90.81 121 ILE B O 1
ATOM 2286 N N . SER B 1 122 ? 7.77 12.875 6.211 1 93.31 122 SER B N 1
ATOM 2287 C CA . SER B 1 122 ? 7.586 11.445 6.465 1 93.31 122 SER B CA 1
ATOM 2288 C C . SER B 1 122 ? 7.438 11.164 7.957 1 93.31 122 SER B C 1
ATOM 2290 O O . SER B 1 122 ? 6.598 10.359 8.359 1 93.31 122 SER B O 1
ATOM 2292 N N . GLY B 1 123 ? 8.281 11.82 8.734 1 93.38 123 GLY B N 1
ATOM 2293 C CA . GLY B 1 123 ? 8.172 11.664 10.172 1 93.38 123 GLY B CA 1
ATOM 2294 C C . GLY B 1 123 ? 6.828 12.102 10.727 1 93.38 123 GLY B C 1
ATOM 2295 O O . GLY B 1 123 ? 6.254 11.422 11.578 1 93.38 123 GLY B O 1
ATOM 2296 N N . SER B 1 124 ? 6.32 13.18 10.211 1 93.81 124 SER B N 1
ATOM 2297 C CA . SER B 1 124 ? 5.02 13.68 10.656 1 93.81 124 SER B CA 1
ATOM 2298 C C . SER B 1 124 ? 3.904 12.703 10.297 1 93.81 124 SER B C 1
ATOM 2300 O O . SER B 1 124 ? 3.008 12.453 11.109 1 93.81 124 SER B O 1
ATOM 2302 N N . ILE B 1 125 ? 3.992 12.133 9.125 1 95.44 125 ILE B N 1
ATOM 2303 C CA . ILE B 1 125 ? 2.996 11.164 8.688 1 95.44 125 ILE B CA 1
ATOM 2304 C C . ILE B 1 125 ? 3.012 9.953 9.617 1 95.44 125 ILE B C 1
ATOM 2306 O O . ILE B 1 125 ? 1.962 9.508 10.086 1 95.44 125 ILE B O 1
ATOM 2310 N N . THR B 1 126 ? 4.191 9.492 9.906 1 95.44 126 THR B N 1
ATOM 2311 C CA . THR B 1 126 ? 4.336 8.328 10.773 1 95.44 126 THR B CA 1
ATOM 2312 C C . THR B 1 126 ? 3.863 8.641 12.188 1 95.44 126 THR B C 1
ATOM 2314 O O . THR B 1 126 ? 3.199 7.824 12.828 1 95.44 126 THR B O 1
ATOM 2317 N N . ASP B 1 127 ? 4.156 9.844 12.664 1 93.81 127 ASP B N 1
ATOM 2318 C CA . ASP B 1 127 ? 3.734 10.258 14 1 93.81 127 ASP B CA 1
ATOM 2319 C C . ASP B 1 127 ? 2.213 10.344 14.094 1 93.81 127 ASP B C 1
ATOM 2321 O O . ASP B 1 127 ? 1.622 9.883 15.078 1 93.81 127 ASP B O 1
ATOM 2325 N N . VAL B 1 128 ? 1.635 10.898 13.102 1 94.5 128 VAL B N 1
ATOM 2326 C CA . VAL B 1 128 ? 0.18 11 13.07 1 94.5 128 VAL B CA 1
ATOM 2327 C C . VAL B 1 128 ? -0.441 9.609 13.031 1 94.5 128 VAL B C 1
ATOM 2329 O O . VAL B 1 128 ? -1.411 9.336 13.734 1 94.5 128 VAL B O 1
ATOM 2332 N N . ALA B 1 129 ? 0.123 8.727 12.234 1 96.5 129 ALA B N 1
ATOM 2333 C CA . ALA B 1 129 ? -0.379 7.363 12.141 1 96.5 129 ALA B CA 1
ATOM 2334 C C . ALA B 1 129 ? -0.336 6.668 13.5 1 96.5 129 ALA B C 1
ATOM 2336 O O . ALA B 1 129 ? -1.299 6.008 13.898 1 96.5 129 ALA B O 1
ATOM 2337 N N . ASN B 1 130 ? 0.746 6.867 14.18 1 95.19 130 ASN B N 1
ATOM 2338 C CA . ASN B 1 130 ? 0.899 6.266 15.5 1 95.19 130 ASN B CA 1
ATOM 2339 C C . ASN B 1 130 ? -0.069 6.875 16.5 1 95.19 130 ASN B C 1
ATOM 2341 O O . ASN B 1 130 ? -0.736 6.148 17.25 1 95.19 130 ASN B O 1
ATOM 2345 N N . LYS B 1 131 ? -0.132 8.125 16.5 1 93.62 131 LYS B N 1
ATOM 2346 C CA . LYS B 1 131 ? -0.938 8.859 17.469 1 93.62 131 LYS B CA 1
ATOM 2347 C C . LYS B 1 131 ? -2.41 8.469 17.375 1 93.62 131 LYS B C 1
ATOM 2349 O O . LYS B 1 131 ? -3.094 8.336 18.391 1 93.62 131 LYS B O 1
ATOM 2354 N N . TYR B 1 132 ? -2.906 8.273 16.188 1 94.88 132 TYR B N 1
ATOM 2355 C CA . TYR B 1 132 ? -4.34 8.078 16.016 1 94.88 132 TYR B CA 1
ATOM 2356 C C . TYR B 1 132 ? -4.664 6.613 15.75 1 94.88 132 TYR B C 1
ATOM 2358 O O . TYR B 1 132 ? -5.809 6.266 15.445 1 94.88 132 TYR B O 1
ATOM 2366 N N . GLY B 1 133 ? -3.648 5.75 15.836 1 96.06 133 GLY B N 1
ATOM 2367 C CA . GLY B 1 133 ? -3.887 4.324 15.672 1 96.06 133 GLY B CA 1
ATOM 2368 C C . GLY B 1 133 ? -4.352 3.955 14.273 1 96.06 133 GLY B C 1
ATOM 2369 O O . GLY B 1 133 ? -5.312 3.199 14.117 1 96.06 133 GLY B O 1
ATOM 2370 N N . ILE B 1 134 ? -3.695 4.496 13.258 1 96.44 134 ILE B N 1
ATOM 2371 C CA . ILE B 1 134 ? -4.059 4.289 11.859 1 96.44 134 ILE B CA 1
ATOM 2372 C C . ILE B 1 134 ? -3.758 2.848 11.453 1 96.44 134 ILE B C 1
ATOM 2374 O O . ILE B 1 134 ? -2.725 2.291 11.828 1 96.44 134 ILE B O 1
ATOM 2378 N N . ASN B 1 135 ? -4.664 2.305 10.648 1 95.62 135 ASN B N 1
ATOM 2379 C CA . ASN B 1 135 ? -4.469 0.951 10.133 1 95.62 135 ASN B CA 1
ATOM 2380 C C . ASN B 1 135 ? -3.785 0.958 8.773 1 95.62 135 ASN B C 1
ATOM 2382 O O . ASN B 1 135 ? -3.072 0.014 8.43 1 95.62 135 ASN B O 1
ATOM 2386 N N . CYS B 1 136 ? -3.994 2.041 8.086 1 96.62 136 CYS B N 1
ATOM 2387 C CA . CYS B 1 136 ? -3.469 2.084 6.727 1 96.62 136 CYS B CA 1
ATOM 2388 C C . CYS B 1 136 ? -3.143 3.516 6.316 1 96.62 136 CYS B C 1
ATOM 2390 O O . CYS B 1 136 ? -4.012 4.387 6.344 1 96.62 136 CYS B O 1
ATOM 2392 N N . VAL B 1 137 ? -1.899 3.701 5.93 1 97.38 137 VAL B N 1
ATOM 2393 C CA . VAL B 1 137 ? -1.481 4.977 5.355 1 97.38 137 VAL B CA 1
ATOM 2394 C C . VAL B 1 137 ? -1.59 4.922 3.832 1 97.38 137 VAL B C 1
ATOM 2396 O O . VAL B 1 137 ? -1.134 3.961 3.207 1 97.38 137 VAL B O 1
ATOM 2399 N N . VAL B 1 138 ? -2.158 5.941 3.248 1 97.06 138 VAL B N 1
ATOM 2400 C CA . VAL B 1 138 ? -2.361 5.992 1.804 1 97.06 138 VAL B CA 1
ATOM 2401 C C . VAL B 1 138 ? -1.526 7.121 1.203 1 97.06 138 VAL B C 1
ATOM 2403 O O . VAL B 1 138 ? -1.682 8.281 1.58 1 97.06 138 VAL B O 1
ATOM 2406 N N . LEU B 1 139 ? -0.647 6.727 0.28 1 95.56 139 LEU B N 1
ATOM 2407 C CA . LEU B 1 139 ? 0.246 7.668 -0.384 1 95.56 139 LEU B CA 1
ATOM 2408 C C . LEU B 1 139 ? 0.126 7.555 -1.899 1 95.56 139 LEU B C 1
ATOM 2410 O O . LEU B 1 139 ? -0.135 6.473 -2.428 1 95.56 139 LEU B O 1
ATOM 2414 N N . GLY B 1 140 ? 0.277 8.641 -2.549 1 90.56 140 GLY B N 1
ATOM 2415 C CA . GLY B 1 140 ? 0.522 8.578 -3.98 1 90.56 140 GLY B CA 1
ATOM 2416 C C . GLY B 1 140 ? 1.949 8.195 -4.328 1 90.56 140 GLY B C 1
ATOM 2417 O O . GLY B 1 140 ? 2.855 8.352 -3.506 1 90.56 140 GLY B O 1
ATOM 2418 N N . SER B 1 141 ? 2.281 7.438 -5.469 1 75.19 141 SER B N 1
ATOM 2419 C CA . SER B 1 141 ? 3.607 6.949 -5.836 1 75.19 141 SER B CA 1
ATOM 2420 C C . SER B 1 141 ? 4.562 8.102 -6.117 1 75.19 141 SER B C 1
ATOM 2422 O O . SER B 1 141 ? 5.75 8.023 -5.797 1 75.19 141 SER B O 1
ATOM 2424 N N . THR B 1 142 ? 4.379 8.789 -7.363 1 58.59 142 THR B N 1
ATOM 2425 C CA . THR B 1 142 ? 5.418 9.695 -7.848 1 58.59 142 THR B CA 1
ATOM 2426 C C . THR B 1 142 ? 5.184 11.109 -7.336 1 58.59 142 THR B C 1
ATOM 2428 O O . THR B 1 142 ? 4.035 11.547 -7.207 1 58.59 142 THR B O 1
ATOM 2431 N N . GLY B 1 143 ? 5.969 11.594 -6.273 1 51.66 143 GLY B N 1
ATOM 2432 C CA . GLY B 1 143 ? 6.023 13.047 -6.277 1 51.66 143 GLY B CA 1
ATOM 2433 C C . GLY B 1 143 ? 6.566 13.625 -7.57 1 51.66 143 GLY B C 1
ATOM 2434 O O . GLY B 1 143 ? 6.465 13 -8.625 1 51.66 143 GLY B O 1
ATOM 2435 N N . THR B 1 144 ? 7.688 14.484 -7.375 1 46.03 144 THR B N 1
ATOM 2436 C CA . THR B 1 144 ? 8.25 15.359 -8.398 1 46.03 144 THR B CA 1
ATOM 2437 C C . THR B 1 144 ? 8.773 14.547 -9.578 1 46.03 144 THR B C 1
ATOM 2439 O O . THR B 1 144 ? 8.969 13.336 -9.461 1 46.03 144 THR B O 1
ATOM 2442 N N . SER B 1 145 ? 9.273 15.289 -10.609 1 43.75 145 SER B N 1
ATOM 2443 C CA . SER B 1 145 ? 9.664 15.18 -12.008 1 43.75 145 SER B CA 1
ATOM 2444 C C . SER B 1 145 ? 10.562 13.977 -12.25 1 43.75 145 SER B C 1
ATOM 2446 O O . SER B 1 145 ? 10.898 13.656 -13.391 1 43.75 145 SER B O 1
ATOM 2448 N N . LEU B 1 146 ? 11.328 13.57 -11.289 1 47.22 146 LEU B N 1
ATOM 2449 C CA . LEU B 1 146 ? 12.328 12.727 -11.93 1 47.22 146 LEU B CA 1
ATOM 2450 C C . LEU B 1 146 ? 11.781 11.328 -12.195 1 47.22 146 LEU B C 1
ATOM 2452 O O . LEU B 1 146 ? 11.375 10.633 -11.266 1 47.22 146 LEU B O 1
ATOM 2456 N N . GLU B 1 147 ? 11.484 11 -13.352 1 47.88 147 GLU B N 1
ATOM 2457 C CA . GLU B 1 147 ? 10.953 9.852 -14.086 1 47.88 147 GLU B CA 1
ATOM 2458 C C . GLU B 1 147 ? 11.516 8.539 -13.547 1 47.88 147 GLU B C 1
ATOM 2460 O O . GLU B 1 147 ? 10.891 7.488 -13.688 1 47.88 147 GLU B O 1
ATOM 2465 N N . LYS B 1 148 ? 12.688 8.828 -12.82 1 51.69 148 LYS B N 1
ATOM 2466 C CA . LYS B 1 148 ? 13.469 7.617 -12.609 1 51.69 148 LYS B CA 1
ATOM 2467 C C . LYS B 1 148 ? 13.219 7.035 -11.219 1 51.69 148 LYS B C 1
ATOM 2469 O O . LYS B 1 148 ? 13.594 5.898 -10.938 1 51.69 148 LYS B O 1
ATOM 2474 N N . LEU B 1 149 ? 12.703 8.062 -10.344 1 57.69 149 LEU B N 1
ATOM 2475 C CA . LEU B 1 149 ? 12.617 7.504 -9 1 57.69 149 LEU B CA 1
ATOM 2476 C C . LEU B 1 149 ? 11.305 6.746 -8.805 1 57.69 149 LEU B C 1
ATOM 2478 O O . LEU B 1 149 ? 10.234 7.246 -9.164 1 57.69 149 LEU B O 1
ATOM 2482 N N . LEU B 1 150 ? 11.312 5.484 -8.727 1 62.41 150 LEU B N 1
ATOM 2483 C CA . LEU B 1 150 ? 10.258 4.48 -8.734 1 62.41 150 LEU B CA 1
ATOM 2484 C C . LEU B 1 150 ? 9.352 4.629 -7.516 1 62.41 150 LEU B C 1
ATOM 2486 O O . LEU B 1 150 ? 8.141 4.445 -7.609 1 62.41 150 LEU B O 1
ATOM 2490 N N . ILE B 1 151 ? 9.969 5.086 -6.395 1 74.62 151 ILE B N 1
ATOM 2491 C CA . ILE B 1 151 ? 9.234 5.395 -5.172 1 74.62 151 ILE B CA 1
ATOM 2492 C C . ILE B 1 151 ? 9.789 6.672 -4.547 1 74.62 151 ILE B C 1
ATOM 2494 O O . ILE B 1 151 ? 11 6.887 -4.531 1 74.62 151 ILE B O 1
ATOM 2498 N N . GLY B 1 152 ? 9.016 7.617 -4.266 1 78.81 152 GLY B N 1
ATOM 2499 C CA . GLY B 1 152 ? 9.422 8.883 -3.676 1 78.81 152 GLY B CA 1
ATOM 2500 C C . GLY B 1 152 ? 10.055 8.727 -2.307 1 78.81 152 GLY B C 1
ATOM 2501 O O . GLY B 1 152 ? 9.93 7.672 -1.677 1 78.81 152 GLY B O 1
ATOM 2502 N N . SER B 1 153 ? 10.773 9.719 -1.923 1 84.12 153 SER B N 1
ATOM 2503 C CA . SER B 1 153 ? 11.492 9.719 -0.654 1 84.12 153 SER B CA 1
ATOM 2504 C C . SER B 1 153 ? 10.531 9.617 0.527 1 84.12 153 SER B C 1
ATOM 2506 O O . SER B 1 153 ? 10.82 8.93 1.513 1 84.12 153 SER B O 1
ATOM 2508 N N . VAL B 1 154 ? 9.352 10.266 0.413 1 89.25 154 VAL B N 1
ATOM 2509 C CA . VAL B 1 154 ? 8.391 10.227 1.506 1 89.25 154 VAL B CA 1
ATOM 2510 C C . VAL B 1 154 ? 7.812 8.812 1.631 1 89.25 154 VAL B C 1
ATOM 2512 O O . VAL B 1 154 ? 7.793 8.242 2.721 1 89.25 154 VAL B O 1
ATOM 2515 N N . SER B 1 155 ? 7.395 8.305 0.541 1 89.5 155 SER B N 1
ATOM 2516 C CA . SER B 1 155 ? 6.82 6.965 0.562 1 89.5 155 SER B CA 1
ATOM 2517 C C . SER B 1 155 ? 7.828 5.938 1.068 1 89.5 155 SER B C 1
ATOM 2519 O O . SER B 1 155 ? 7.48 5.055 1.856 1 89.5 155 SER B O 1
ATOM 2521 N N . SER B 1 156 ? 9.023 6.09 0.629 1 85.44 156 SER B N 1
ATOM 2522 C CA . SER B 1 156 ? 10.07 5.168 1.053 1 85.44 156 SER B CA 1
ATOM 2523 C C . SER B 1 156 ? 10.281 5.223 2.562 1 85.44 156 SER B C 1
ATOM 2525 O O . SER B 1 156 ? 10.367 4.184 3.221 1 85.44 156 SER B O 1
ATOM 2527 N N . LYS B 1 157 ? 10.336 6.426 3.041 1 88.81 157 LYS B N 1
ATOM 2528 C CA . LYS B 1 157 ? 10.57 6.59 4.473 1 88.81 157 LYS B CA 1
ATOM 2529 C C . LYS B 1 157 ? 9.359 6.117 5.281 1 88.81 157 LYS B C 1
ATOM 2531 O O . LYS B 1 157 ? 9.516 5.48 6.328 1 88.81 157 LYS B O 1
ATOM 2536 N N . VAL B 1 158 ? 8.211 6.359 4.852 1 92.69 158 VAL B N 1
ATOM 2537 C CA . VAL B 1 158 ? 7.016 5.914 5.555 1 92.69 158 VAL B CA 1
ATOM 2538 C C . VAL B 1 158 ? 6.953 4.391 5.555 1 92.69 158 VAL B C 1
ATOM 2540 O O . VAL B 1 158 ? 6.641 3.775 6.578 1 92.69 158 VAL B O 1
ATOM 2543 N N . LEU B 1 159 ? 7.277 3.801 4.48 1 89.5 159 LEU B N 1
ATOM 2544 C CA . LEU B 1 159 ? 7.285 2.344 4.391 1 89.5 159 LEU B CA 1
ATOM 2545 C C . LEU B 1 159 ? 8.273 1.745 5.391 1 89.5 159 LEU B C 1
ATOM 2547 O O . LEU B 1 159 ? 8.008 0.692 5.973 1 89.5 159 LEU B O 1
ATOM 2551 N N . ARG B 1 160 ? 9.281 2.451 5.598 1 86.38 160 ARG B N 1
ATOM 2552 C CA . ARG B 1 160 ? 10.359 1.947 6.445 1 86.38 160 ARG B CA 1
ATOM 2553 C C . ARG B 1 160 ? 10.023 2.141 7.922 1 86.38 160 ARG B C 1
ATOM 2555 O O . ARG B 1 160 ? 10.414 1.325 8.766 1 86.38 160 ARG B O 1
ATOM 2562 N N . THR B 1 161 ? 9.242 3.119 8.156 1 89.25 161 THR B N 1
ATOM 2563 C CA . THR B 1 161 ? 9.141 3.529 9.555 1 89.25 161 THR B CA 1
ATOM 2564 C C . THR B 1 161 ? 7.742 3.271 10.102 1 89.25 161 THR B C 1
ATOM 2566 O O . THR B 1 161 ? 7.535 3.273 11.32 1 89.25 161 THR B O 1
ATOM 2569 N N . SER B 1 162 ? 6.824 3.068 9.219 1 89.69 162 SER B N 1
ATOM 2570 C CA . SER B 1 162 ? 5.449 2.889 9.672 1 89.69 162 SER B CA 1
ATOM 2571 C C . SER B 1 162 ? 5.242 1.503 10.273 1 89.69 162 SER B C 1
ATOM 2573 O O . SER B 1 162 ? 5.793 0.518 9.781 1 89.69 162 SER B O 1
ATOM 2575 N N . HIS B 1 163 ? 4.352 1.435 11.289 1 88.94 163 HIS B N 1
ATOM 2576 C CA . HIS B 1 16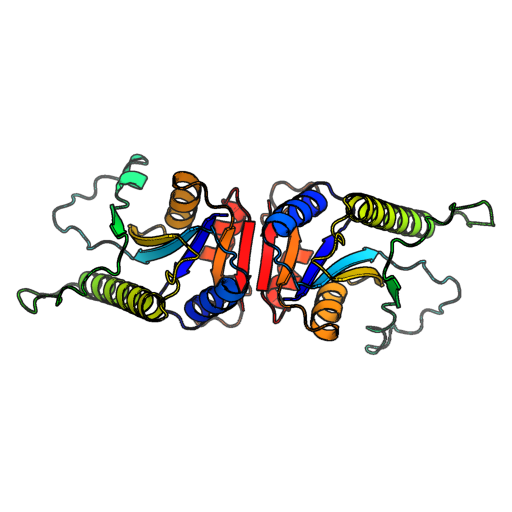3 ? 3.98 0.166 11.906 1 88.94 163 HIS B CA 1
ATOM 2577 C C . HIS B 1 163 ? 2.68 -0.372 11.32 1 88.94 163 HIS B C 1
ATOM 2579 O O . HIS B 1 163 ? 2.217 -1.447 11.703 1 88.94 163 HIS B O 1
ATOM 2585 N N . CYS B 1 164 ? 2.092 0.384 10.477 1 93.44 164 CYS B N 1
ATOM 2586 C CA . CYS B 1 164 ? 0.83 -0.005 9.852 1 93.44 164 CYS B CA 1
ATOM 2587 C C . CYS B 1 164 ? 1 -0.213 8.352 1 93.44 164 CYS B C 1
ATOM 2589 O O . CYS B 1 164 ? 2.088 -0.0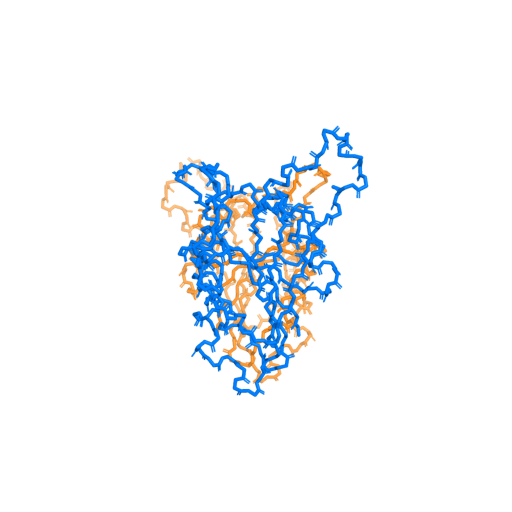07 7.812 1 93.44 164 CYS B O 1
ATOM 2591 N N . SER B 1 165 ? -0.002 -0.733 7.719 1 95.19 165 SER B N 1
ATOM 2592 C CA . SER B 1 165 ? 0.042 -0.97 6.277 1 95.19 165 SER B CA 1
ATOM 2593 C C . SER B 1 165 ? 0.14 0.34 5.504 1 95.19 165 SER B C 1
ATOM 2595 O O . SER B 1 165 ? -0.377 1.368 5.945 1 95.19 165 SER B O 1
ATOM 2597 N N . VAL B 1 166 ? 0.905 0.281 4.43 1 95.12 166 VAL B N 1
ATOM 2598 C CA . VAL B 1 166 ? 1.041 1.441 3.557 1 95.12 166 VAL B CA 1
ATOM 2599 C C . VAL B 1 166 ? 0.532 1.098 2.158 1 95.12 166 VAL B C 1
ATOM 2601 O O . VAL B 1 166 ? 0.96 0.106 1.562 1 95.12 166 VAL B O 1
ATOM 2604 N N . LEU B 1 167 ? -0.42 1.858 1.712 1 95.69 167 LEU B N 1
ATOM 2605 C CA . LEU B 1 167 ? -0.96 1.726 0.363 1 95.69 167 LEU B CA 1
ATOM 2606 C C . LEU B 1 167 ? -0.408 2.812 -0.553 1 95.69 167 LEU B C 1
ATOM 2608 O O . LEU B 1 167 ? -0.548 4.004 -0.266 1 95.69 167 LEU B O 1
ATOM 2612 N N . ILE B 1 168 ? 0.265 2.383 -1.573 1 93.44 168 ILE B N 1
ATOM 2613 C CA . ILE B 1 168 ? 0.802 3.303 -2.57 1 93.44 168 ILE B CA 1
ATOM 2614 C C . ILE B 1 168 ? 0.06 3.121 -3.893 1 93.44 168 ILE B C 1
ATOM 2616 O O . ILE B 1 168 ? -0.066 2.002 -4.391 1 93.44 168 ILE B O 1
ATOM 2620 N N . SER B 1 169 ? -0.466 4.211 -4.391 1 92.25 169 SER B N 1
ATOM 2621 C CA . SER B 1 169 ? -1.218 4.148 -5.641 1 92.25 169 SER B CA 1
ATOM 2622 C C . SER B 1 169 ? -0.533 4.957 -6.738 1 92.25 169 SER B C 1
ATOM 2624 O O . SER B 1 169 ? 0.018 6.031 -6.473 1 92.25 169 SER B O 1
ATOM 2626 N N . PRO B 1 170 ? -0.545 4.371 -7.953 1 83.19 170 PRO B N 1
ATOM 2627 C CA . PRO B 1 170 ? 0.081 5.07 -9.078 1 83.19 170 PRO B CA 1
ATOM 2628 C C . PRO B 1 170 ? -0.659 6.352 -9.461 1 83.19 170 PRO B C 1
ATOM 2630 O O . PRO B 1 170 ? -1.858 6.477 -9.203 1 83.19 170 PRO B O 1
#

Nearest PDB structures (foldseek):
  4r2l-assembly1_B-2  TM=6.991E-01  e=2.968E-06  Salmonella enterica subsp. enterica serovar Typhimurium str. LT2
  4r2l-assembly1_A-2  TM=6.649E-01  e=7.274E-06  Salmonella enterica subsp. enterica serovar Typhimurium str. LT2
  3fh0-assembly1_A  TM=6.965E-01  e=2.161E-05  Klebsiella pneumoniae subsp. pneumoniae MGH 78578
  4r2m-assembly1_A-2  TM=6.613E-01  e=1.139E-05  Salmonella enterica subsp. enterica serovar Typhimurium str. LT2
  3fdx-assembly1_A  TM=6.836E-01  e=7.294E-05  Klebsiella pneumoniae subsp. pneumoniae MGH 78578

Radius of gyration: 23.42 Å; Cα contacts (8 Å, |Δi|>4): 589; chains: 2; bounding box: 43×85×48 Å

Solvent-accessible surface area (backbone atoms only — not comparable to full-atom values): 18518 Å² total; per-residue (Å²): 96,31,36,34,36,41,39,78,64,45,69,37,18,50,48,25,47,56,57,49,61,74,51,62,51,76,67,20,33,40,33,39,34,27,67,29,47,57,62,77,58,80,82,60,66,86,60,73,76,48,83,75,59,76,46,77,57,46,72,46,75,30,83,54,68,72,76,78,70,72,80,67,78,69,86,70,69,89,53,70,59,48,53,50,26,49,51,46,47,50,38,35,48,51,51,44,43,57,52,58,71,64,51,65,53,79,81,35,32,51,57,36,36,35,45,29,31,33,82,50,54,36,61,49,52,40,49,50,35,61,73,68,62,36,50,30,38,36,35,32,29,66,66,77,84,59,88,76,56,62,59,30,73,50,57,50,47,31,60,56,66,36,86,36,27,35,33,36,14,93,97,32,36,35,36,40,39,78,63,46,70,37,18,52,48,23,46,57,58,49,61,73,52,62,51,74,66,20,34,39,32,38,33,26,66,29,46,58,61,78,58,81,84,59,66,86,60,73,76,49,86,71,53,78,57,61,50,47,70,47,75,32,84,53,68,75,75,78,68,72,72,77,76,68,90,69,72,83,61,72,58,47,54,49,26,49,51,46,48,50,38,34,50,50,52,45,45,56,54,58,70,63,50,65,53,79,81,34,33,53,56,38,36,34,43,31,33,34,82,52,53,36,61,49,53,40,47,51,34,61,73,70,62,35,50,30,39,38,35,32,29,64,65,78,85,58,87,76,56,61,59,29,72,49,56,50,48,32,59,56,68,36,85,36,28,34,32,36,16,94

Sequence (340 aa):
MKYLLCLDGSKKARQAVESTLKFVNKGDELYFVSVYPPHPNPNENNEPIDSSTIAKMVIEMFSGVPDLVDPDEEKLAKNEQIINSNHKKVNALEEFHYFNNKNLSNDKCKIHYLLVASNDISGSITDVANKYGINCVVLGSTGTSLEKLLIGSVSSKVLRTSHCSVLISPMKYLLCLDGSKKARQAVESTLKFVNKGDELYFVSVYPPHPNPNENNEPIDSSTIAKMVIEMFSGVPDLVDPDEEKLAKNEQIINSNHKKVNALEEFHYFNNKNLSNDKCKIHYLLVASNDISGSITDVANKYGINCVVLGSTGTSLEKLLIGSVSSKVLRTSHCSVLISP

pLDDT: mean 76.67, std 19.49, range [34.38, 97.5]